Protein AF-A0A8T2HT02-F1 (afdb_monomer)

Mean predicted aligned error: 17.42 Å

Secondary structure (DSSP, 8-state):
---HHHHHHHHHHHHTT--HHHHHHHGGG-HHHHHHHHHHHHHHHHHHHT-SEEESSS---HHHHHH--GGGEEEEEEPPTT--HHHHHHHTT--HHHHHHHHT--STHHHHT-SEEEEE---GGGGTT-EEEEEEETTTTTEEEEEEEPTT---S--------------------------S-TTHHHHHHHHHHHHHT--HHHHHHHHHHTTT-HHHHHHHHHHHHHHHHHHHHHHHHHHHHHHHTT-

Solvent-accessible surface area (backbone atoms only — not comparable to full-atom values): 15249 Å² total; per-residue (Å²): 131,87,50,73,65,54,57,51,50,45,52,53,55,60,74,64,67,66,54,70,67,59,51,57,60,55,37,76,82,36,72,70,51,27,57,48,44,56,48,51,52,49,52,54,46,25,63,75,54,43,31,72,45,71,48,77,82,78,82,72,64,71,64,52,69,72,68,62,51,65,86,36,31,24,36,73,43,73,54,57,95,87,69,48,66,63,58,54,16,61,76,69,75,48,55,52,70,56,44,27,63,68,59,65,51,90,50,79,73,62,54,75,77,36,66,61,46,55,40,73,47,87,54,72,77,77,38,53,62,18,38,29,31,77,44,63,37,83,85,54,85,62,39,76,33,34,37,47,37,61,80,83,59,80,72,95,82,71,91,76,86,74,88,82,85,87,80,90,83,87,87,83,87,81,89,84,85,86,79,81,92,76,89,67,76,81,59,48,61,58,51,31,54,50,44,19,67,76,67,74,46,56,71,67,64,30,44,48,37,30,62,77,34,80,69,38,68,68,57,22,51,51,53,54,53,50,52,53,50,50,52,53,51,51,56,51,50,53,49,55,57,53,53,56,55,60,65,72,72,113

Nearest PDB structures (foldseek):
  4xcm-assembly1_B  TM=6.214E-01  e=8.497E-02  Thermus thermophilus HB8
  5c8q-assembly1_B  TM=5.133E-01  e=1.073E-01  Pyricularia oryzae
  2dzl-assembly1_A  TM=7.277E-01  e=1.772E+00  Homo sapiens
  1xb2-assembly1_B  TM=9.223E-01  e=4.014E+00  Bos taurus

pLDDT: mean 77.44, std 18.53, range [26.34, 94.44]

Radius of gyration: 26.46 Å; Cα contacts (8 Å, |Δi|>4): 227; chains: 1; bounding box: 59×52×88 Å

Structure (mmCIF, N/CA/C/O backbone):
data_AF-A0A8T2HT02-F1
#
_entry.id   AF-A0A8T2HT02-F1
#
loop_
_atom_site.group_PDB
_atom_site.id
_atom_site.type_symbol
_atom_site.label_atom_id
_atom_site.label_alt_id
_atom_site.label_comp_id
_atom_site.label_asym_id
_atom_site.label_entity_id
_atom_site.label_seq_id
_atom_site.pdbx_PDB_ins_code
_atom_site.Cartn_x
_atom_site.Cartn_y
_atom_site.Cartn_z
_atom_site.occupancy
_atom_site.B_iso_or_equiv
_atom_site.auth_seq_id
_atom_site.auth_comp_id
_atom_site.auth_asym_id
_atom_site.auth_atom_id
_atom_site.pdbx_PDB_model_num
ATOM 1 N N . MET A 1 1 ? 5.629 12.529 -25.989 1.00 45.06 1 MET A N 1
ATOM 2 C CA . MET A 1 1 ? 5.697 11.828 -27.284 1.00 45.06 1 MET A CA 1
ATOM 3 C C . MET A 1 1 ? 6.787 10.791 -27.147 1.00 45.06 1 MET A C 1
ATOM 5 O O . MET A 1 1 ? 7.943 11.179 -27.057 1.00 45.06 1 MET A O 1
ATOM 9 N N . GLU A 1 2 ? 6.419 9.522 -26.991 1.00 57.41 2 GLU A N 1
ATOM 10 C CA . GLU A 1 2 ? 7.389 8.423 -27.058 1.00 57.41 2 GLU A CA 1
ATOM 11 C C . GLU A 1 2 ? 7.987 8.425 -28.468 1.00 57.41 2 GLU A C 1
ATOM 13 O O . GLU A 1 2 ? 7.250 8.523 -29.452 1.00 57.41 2 GLU A O 1
ATOM 18 N N . SER A 1 3 ? 9.315 8.426 -28.571 1.00 80.44 3 SER A N 1
ATOM 19 C CA . SER A 1 3 ? 9.971 8.348 -29.875 1.00 80.44 3 SER A CA 1
ATOM 20 C C . SER A 1 3 ? 9.779 6.940 -30.448 1.00 80.44 3 SER A C 1
ATOM 22 O O . SER A 1 3 ? 9.702 5.971 -29.692 1.00 80.44 3 SER A O 1
ATOM 24 N N . LEU A 1 4 ? 9.702 6.795 -31.776 1.00 78.12 4 LEU A N 1
ATOM 25 C CA . LEU A 1 4 ? 9.609 5.478 -32.429 1.00 78.12 4 LEU A CA 1
ATOM 26 C C . LEU A 1 4 ? 10.731 4.533 -31.954 1.00 78.12 4 LEU A C 1
ATOM 28 O O . LEU A 1 4 ? 10.510 3.338 -31.760 1.00 78.12 4 LEU A O 1
ATOM 32 N N . ASP A 1 5 ? 11.899 5.104 -31.670 1.00 83.44 5 ASP A N 1
ATOM 33 C CA . ASP A 1 5 ? 13.059 4.409 -31.122 1.00 83.44 5 ASP A CA 1
ATOM 34 C C . ASP A 1 5 ? 12.796 3.809 -29.731 1.00 83.44 5 ASP A C 1
ATOM 36 O O . ASP A 1 5 ? 13.312 2.736 -29.425 1.00 83.44 5 ASP A O 1
ATOM 40 N N . ASP A 1 6 ? 11.988 4.456 -28.883 1.00 83.38 6 ASP A N 1
ATOM 41 C CA . ASP A 1 6 ? 11.642 3.944 -27.549 1.00 83.38 6 ASP A CA 1
ATOM 42 C C . ASP A 1 6 ? 10.707 2.736 -27.638 1.00 83.38 6 ASP A C 1
ATOM 44 O O . ASP A 1 6 ? 10.872 1.770 -26.893 1.00 83.38 6 ASP A O 1
ATOM 48 N N . PHE A 1 7 ? 9.767 2.753 -28.587 1.00 83.50 7 PHE A N 1
ATOM 49 C CA . PHE A 1 7 ? 8.888 1.615 -28.850 1.00 83.50 7 PHE A CA 1
ATOM 50 C C . PHE A 1 7 ? 9.674 0.413 -29.383 1.00 83.50 7 PHE A C 1
ATOM 52 O O . PHE A 1 7 ? 9.491 -0.713 -28.914 1.00 83.50 7 PHE A O 1
ATOM 59 N N . VAL A 1 8 ? 10.587 0.651 -30.331 1.00 85.06 8 VAL A N 1
ATOM 60 C CA . VAL A 1 8 ? 11.467 -0.390 -30.881 1.00 85.06 8 VAL A CA 1
ATOM 61 C C . VAL A 1 8 ? 12.356 -0.966 -29.782 1.00 85.06 8 VAL A C 1
ATOM 63 O O . VAL A 1 8 ? 12.415 -2.185 -29.623 1.00 85.06 8 VAL A O 1
ATOM 66 N N . LEU A 1 9 ? 12.983 -0.112 -28.968 1.00 83.88 9 LEU A N 1
ATOM 67 C CA . LEU A 1 9 ? 13.835 -0.552 -27.867 1.00 83.88 9 LEU A CA 1
ATOM 68 C C . LEU A 1 9 ? 13.047 -1.334 -26.808 1.00 83.88 9 LEU A C 1
ATOM 70 O O . LEU A 1 9 ? 13.521 -2.374 -26.352 1.00 83.88 9 LEU A O 1
ATOM 74 N N . LYS A 1 10 ? 11.824 -0.899 -26.469 1.00 85.50 10 LYS A N 1
ATOM 75 C CA . LYS A 1 10 ? 10.919 -1.643 -25.581 1.00 85.50 10 LYS A CA 1
ATOM 76 C C . LYS A 1 10 ? 10.655 -3.050 -26.123 1.00 85.50 10 LYS A C 1
ATOM 78 O O . LYS A 1 10 ? 10.810 -4.018 -25.384 1.00 85.50 10 LYS A O 1
ATOM 83 N N . LYS A 1 11 ? 10.311 -3.171 -27.411 1.00 85.25 11 LYS A N 1
ATOM 84 C CA . LYS A 1 11 ? 10.045 -4.467 -28.055 1.00 85.25 11 LYS A CA 1
ATOM 85 C C . LYS A 1 11 ? 11.268 -5.380 -28.092 1.00 85.25 11 LYS A C 1
ATOM 87 O O . LYS A 1 11 ? 11.128 -6.576 -27.857 1.00 85.25 11 LYS A O 1
ATOM 92 N N . ILE A 1 12 ? 12.448 -4.828 -28.379 1.00 86.06 12 ILE A N 1
ATOM 93 C CA . ILE A 1 12 ? 13.701 -5.593 -28.396 1.00 86.06 12 ILE A CA 1
ATOM 94 C C . ILE A 1 12 ? 13.983 -6.148 -27.000 1.00 86.06 12 ILE A C 1
ATOM 96 O O . ILE A 1 12 ? 14.185 -7.349 -26.857 1.00 86.06 12 ILE A O 1
ATOM 100 N N . ILE A 1 13 ? 13.942 -5.309 -25.963 1.00 84.00 13 ILE A N 1
ATOM 101 C CA . ILE A 1 13 ? 14.216 -5.748 -24.586 1.00 84.00 13 ILE A CA 1
ATOM 102 C C . ILE A 1 13 ? 13.205 -6.808 -24.138 1.00 84.00 13 ILE A C 1
ATOM 104 O O . ILE A 1 13 ? 13.589 -7.787 -23.498 1.00 84.00 13 ILE A O 1
ATOM 108 N N . ASP A 1 14 ? 11.930 -6.640 -24.491 1.00 82.44 14 ASP A N 1
ATOM 109 C CA . ASP A 1 14 ? 10.903 -7.608 -24.120 1.00 82.44 14 ASP A CA 1
ATOM 110 C C . ASP A 1 14 ? 11.103 -8.962 -24.822 1.00 82.44 14 ASP A C 1
ATOM 112 O O . ASP A 1 14 ? 10.967 -10.001 -24.181 1.00 82.44 14 ASP A O 1
ATOM 116 N N . SER A 1 15 ? 11.554 -8.959 -26.085 1.00 82.38 15 SER A N 1
ATOM 117 C CA . SER A 1 15 ? 11.854 -10.181 -26.851 1.00 82.38 15 SER A CA 1
ATOM 118 C C . SER A 1 15 ? 13.051 -10.989 -26.340 1.00 82.38 15 SER A C 1
ATOM 120 O O . SER A 1 15 ? 13.152 -12.174 -26.633 1.00 82.38 15 SER A O 1
ATOM 122 N N . VAL A 1 16 ? 13.958 -10.364 -25.584 1.00 81.88 16 VAL A N 1
ATOM 123 C CA . VAL A 1 16 ? 15.178 -11.013 -25.070 1.00 81.88 16 VAL A CA 1
ATOM 124 C C . VAL A 1 16 ? 14.921 -11.731 -23.734 1.00 81.88 16 VAL A C 1
ATOM 126 O O . VAL A 1 16 ? 15.827 -12.350 -23.193 1.00 81.88 16 VAL A O 1
ATOM 129 N N . GLU A 1 17 ? 13.700 -11.671 -23.183 1.00 76.00 17 GLU A N 1
ATOM 130 C CA . GLU A 1 17 ? 13.315 -12.366 -21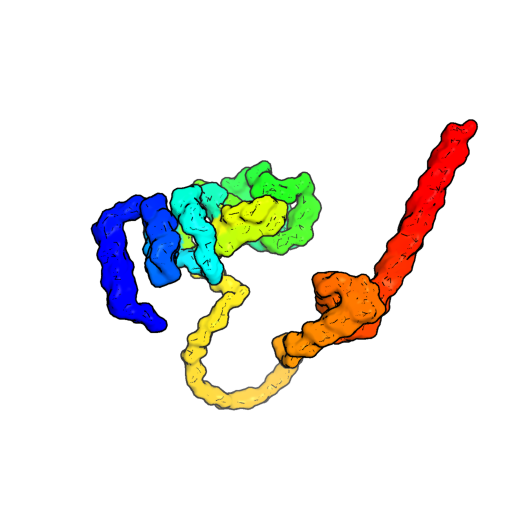.936 1.00 76.00 17 GLU A CA 1
ATOM 131 C C . GLU A 1 17 ? 14.299 -12.150 -20.763 1.00 76.00 17 GLU A C 1
ATOM 133 O O . GLU A 1 17 ? 14.483 -13.005 -19.902 1.00 76.00 17 GLU A O 1
ATOM 138 N N . ILE A 1 18 ? 14.923 -10.969 -20.693 1.00 81.62 18 ILE A N 1
ATOM 139 C CA . ILE A 1 18 ? 15.930 -10.648 -19.667 1.00 81.62 18 ILE A CA 1
ATOM 140 C C . ILE A 1 18 ? 15.338 -10.813 -18.261 1.00 81.62 18 ILE A C 1
ATOM 142 O O . ILE A 1 18 ? 14.225 -10.353 -18.001 1.00 81.62 18 ILE A O 1
ATOM 146 N N . GLU A 1 19 ? 16.086 -11.403 -17.328 1.00 82.62 19 GLU A N 1
ATOM 147 C CA . GLU A 1 19 ? 15.653 -11.522 -15.935 1.00 82.62 19 GLU A CA 1
ATOM 148 C C . GLU A 1 19 ? 15.313 -10.161 -15.307 1.00 82.62 19 GLU A C 1
ATOM 150 O O . GLU A 1 19 ? 15.970 -9.143 -15.543 1.00 82.62 19 GLU A O 1
ATOM 155 N N . THR A 1 20 ? 14.311 -10.133 -14.423 1.00 81.44 20 THR A N 1
ATOM 156 C CA . THR A 1 20 ? 13.863 -8.884 -13.787 1.00 81.44 20 THR A CA 1
ATOM 157 C C . THR A 1 20 ? 14.960 -8.193 -12.978 1.00 81.44 20 THR A C 1
ATOM 159 O O . THR A 1 20 ? 14.950 -6.972 -12.879 1.00 81.44 20 THR A O 1
ATOM 162 N N . ASN A 1 21 ? 15.906 -8.946 -12.407 1.00 82.88 21 ASN A N 1
ATOM 163 C CA . ASN A 1 21 ? 17.006 -8.379 -11.619 1.00 82.88 21 ASN A CA 1
ATOM 164 C C . ASN A 1 21 ? 17.987 -7.597 -12.500 1.00 82.88 21 ASN A C 1
ATOM 166 O O . ASN A 1 21 ? 18.323 -6.460 -12.179 1.00 82.88 21 ASN A O 1
ATOM 170 N N . LEU A 1 22 ? 18.350 -8.156 -13.656 1.00 83.06 22 LEU A N 1
ATOM 171 C CA . LEU A 1 22 ? 19.213 -7.498 -14.638 1.00 83.06 22 LEU A CA 1
ATOM 172 C C . LEU A 1 22 ? 18.547 -6.243 -15.217 1.00 83.06 22 LEU A C 1
ATOM 174 O O . LEU A 1 22 ? 19.194 -5.213 -15.381 1.00 83.06 22 LEU A O 1
ATOM 178 N N . LEU A 1 23 ? 17.229 -6.278 -15.450 1.00 83.75 23 LEU A N 1
ATOM 179 C CA . LEU A 1 23 ? 16.476 -5.081 -15.842 1.00 83.75 23 LEU A CA 1
ATOM 180 C C . LEU A 1 23 ? 16.556 -3.979 -14.772 1.00 83.75 23 LEU A C 1
ATOM 182 O O . LEU A 1 23 ? 16.718 -2.809 -15.105 1.00 83.75 23 LEU A O 1
ATOM 186 N N . ILE A 1 24 ? 16.486 -4.323 -13.484 1.00 84.44 24 ILE A N 1
ATOM 187 C CA . ILE A 1 24 ? 16.607 -3.337 -12.398 1.00 84.44 24 ILE A CA 1
ATOM 188 C C . ILE A 1 24 ? 18.003 -2.698 -12.384 1.00 84.44 24 ILE A C 1
ATOM 190 O O . ILE A 1 24 ? 18.106 -1.490 -12.165 1.00 84.44 24 ILE A O 1
ATOM 194 N N . GLU A 1 25 ? 19.058 -3.469 -12.645 1.00 85.12 25 GLU A N 1
ATOM 195 C CA . GLU A 1 25 ? 20.429 -2.953 -12.740 1.00 85.12 25 GLU A CA 1
ATOM 196 C C . GLU A 1 25 ? 20.599 -2.012 -13.935 1.00 85.12 25 GLU A C 1
ATOM 198 O O . GLU A 1 25 ? 21.131 -0.913 -13.786 1.00 85.12 25 GLU A O 1
ATOM 203 N N . LEU A 1 26 ? 20.046 -2.371 -15.098 1.00 84.31 26 LEU A N 1
ATOM 204 C CA . LEU A 1 26 ? 20.102 -1.549 -16.312 1.00 84.31 26 LEU A CA 1
ATOM 205 C C . LEU A 1 26 ? 19.434 -0.172 -16.151 1.00 84.31 26 LEU A C 1
ATOM 207 O O . LEU A 1 26 ? 19.700 0.767 -16.902 1.00 84.31 26 LEU A O 1
ATOM 211 N N . ARG A 1 27 ? 18.609 -0.001 -15.120 1.00 85.06 27 ARG A N 1
ATOM 212 C CA . ARG A 1 27 ? 17.935 1.257 -14.798 1.00 85.06 27 ARG A CA 1
ATOM 213 C C . ARG A 1 27 ? 18.900 2.393 -14.424 1.00 85.06 27 ARG A C 1
ATOM 215 O O . ARG A 1 27 ? 18.496 3.555 -14.470 1.00 85.06 27 ARG A O 1
ATOM 222 N N . CYS A 1 28 ? 20.150 2.092 -14.052 1.00 83.06 28 CYS A N 1
ATOM 223 C CA . CYS A 1 28 ? 21.151 3.099 -13.673 1.00 83.06 28 CYS A CA 1
ATOM 224 C C . CYS A 1 28 ? 21.852 3.777 -14.866 1.00 83.06 28 CYS A C 1
ATOM 226 O O . CYS A 1 28 ? 22.440 4.842 -14.687 1.00 83.06 28 CYS A O 1
ATOM 228 N N . PHE A 1 29 ? 21.749 3.223 -16.080 1.00 84.25 29 PHE A N 1
ATOM 229 C CA . PHE A 1 29 ? 22.499 3.696 -17.253 1.00 84.25 29 PHE A CA 1
ATOM 230 C C . PHE A 1 29 ? 21.914 4.958 -17.915 1.00 84.25 29 PHE A C 1
ATOM 232 O O . PHE A 1 29 ? 22.552 5.545 -18.786 1.00 84.25 29 PHE A O 1
ATOM 239 N N . GLY A 1 30 ? 20.717 5.410 -17.518 1.00 86.88 30 GLY A N 1
ATOM 240 C CA . GLY A 1 30 ? 20.158 6.680 -17.990 1.00 86.88 30 GLY A CA 1
ATOM 241 C C . GLY A 1 30 ? 18.663 6.859 -17.725 1.00 86.88 30 GLY A C 1
ATOM 242 O O . GLY A 1 30 ? 17.93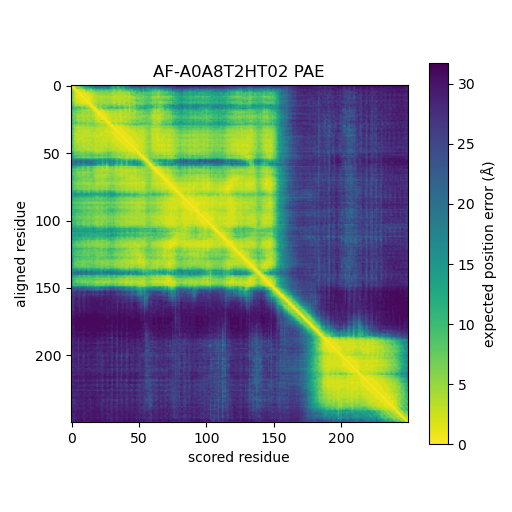7 5.904 -17.459 1.00 86.88 30 GLY A O 1
ATOM 243 N N . THR A 1 31 ? 18.176 8.099 -17.838 1.00 85.88 31 THR A N 1
ATOM 244 C CA . THR A 1 31 ? 16.756 8.450 -17.622 1.00 85.88 31 THR A CA 1
ATOM 245 C C . THR A 1 31 ? 15.830 7.844 -18.673 1.00 85.88 31 THR A C 1
ATOM 247 O O . THR A 1 31 ? 14.752 7.369 -18.327 1.00 85.88 31 THR A O 1
ATOM 250 N N . ARG A 1 32 ? 16.277 7.807 -19.935 1.00 87.12 32 ARG A N 1
ATOM 251 C CA . ARG A 1 32 ? 15.549 7.205 -21.061 1.00 87.12 32 ARG A CA 1
ATOM 252 C C . ARG A 1 32 ? 15.365 5.697 -20.881 1.00 87.12 32 ARG A C 1
ATOM 254 O O . ARG A 1 32 ? 14.265 5.175 -21.022 1.00 87.12 32 ARG A O 1
ATOM 261 N N . LEU A 1 33 ? 16.439 4.997 -20.519 1.00 86.56 33 LEU A N 1
ATOM 262 C CA . LEU A 1 33 ? 16.381 3.558 -20.283 1.00 86.56 33 LEU A CA 1
ATOM 263 C C . LEU A 1 33 ? 15.566 3.240 -19.022 1.00 86.56 33 LEU A C 1
ATOM 265 O O . LEU A 1 33 ? 14.772 2.306 -19.024 1.00 86.56 33 LEU A O 1
ATOM 269 N N . LYS A 1 34 ? 15.676 4.076 -17.981 1.00 86.44 34 LYS A N 1
ATOM 270 C CA . LYS A 1 34 ? 14.861 3.974 -16.768 1.00 86.44 34 LYS A CA 1
ATOM 271 C C . LYS A 1 34 ? 13.361 3.991 -17.062 1.00 86.44 34 LYS A C 1
ATOM 273 O O . LYS A 1 34 ? 12.657 3.126 -16.557 1.00 86.44 34 LYS A O 1
ATOM 278 N N . THR A 1 35 ? 12.869 4.934 -17.867 1.00 87.00 35 THR A N 1
ATOM 279 C CA . THR A 1 35 ? 11.433 5.017 -18.185 1.00 87.00 35 THR A CA 1
ATOM 280 C C . THR A 1 35 ? 10.940 3.804 -18.970 1.00 87.00 35 THR A C 1
ATOM 282 O O . THR A 1 35 ? 9.856 3.300 -18.688 1.00 87.00 35 THR A O 1
ATOM 285 N N . ILE A 1 36 ? 11.749 3.302 -19.909 1.00 87.44 36 ILE A N 1
ATOM 286 C CA . ILE A 1 36 ? 11.418 2.115 -20.710 1.00 87.44 36 ILE A CA 1
ATOM 287 C C . ILE A 1 36 ? 11.391 0.864 -19.827 1.00 87.44 36 ILE A C 1
ATOM 289 O O . ILE A 1 36 ? 10.431 0.099 -19.867 1.00 87.44 36 ILE A O 1
ATOM 293 N N . ILE A 1 37 ? 12.405 0.678 -18.983 1.00 87.00 37 ILE A N 1
ATOM 294 C CA . ILE A 1 37 ? 12.478 -0.446 -18.044 1.00 87.00 37 ILE A CA 1
ATOM 295 C C . ILE A 1 37 ? 11.327 -0.396 -17.040 1.00 87.00 37 ILE A C 1
ATOM 297 O O . ILE A 1 37 ? 10.693 -1.420 -16.809 1.00 87.00 37 ILE A O 1
ATOM 301 N N . ASP A 1 38 ? 11.022 0.771 -16.464 1.00 86.12 38 ASP A N 1
ATOM 302 C CA . ASP A 1 38 ? 9.909 0.925 -15.521 1.00 86.12 38 ASP A CA 1
ATOM 303 C C . ASP A 1 38 ? 8.565 0.547 -16.191 1.00 86.12 38 ASP A C 1
ATOM 305 O O . ASP A 1 38 ? 7.705 -0.055 -15.544 1.00 86.12 38 ASP A O 1
ATOM 309 N N . ALA A 1 39 ? 8.396 0.827 -17.492 1.00 86.38 39 ALA A N 1
ATOM 310 C CA . ALA A 1 39 ? 7.236 0.385 -18.269 1.00 86.38 39 ALA A CA 1
ATOM 311 C C . ALA A 1 39 ? 7.223 -1.139 -18.501 1.00 86.38 39 ALA A C 1
ATOM 313 O O . ALA A 1 39 ? 6.201 -1.776 -18.268 1.00 86.38 39 ALA A O 1
ATOM 314 N N . ILE A 1 40 ? 8.352 -1.746 -18.884 1.00 87.62 40 ILE A N 1
ATOM 315 C CA . ILE A 1 40 ? 8.460 -3.206 -19.078 1.00 87.62 40 ILE A CA 1
ATOM 316 C C . ILE A 1 40 ? 8.213 -3.957 -17.764 1.00 87.62 40 ILE A C 1
ATOM 318 O O . ILE A 1 40 ? 7.490 -4.950 -17.738 1.00 87.62 40 ILE A O 1
ATOM 322 N N . LEU A 1 41 ? 8.784 -3.482 -16.653 1.00 87.50 41 LEU A N 1
ATOM 323 C CA . LEU A 1 41 ? 8.570 -4.067 -15.329 1.00 87.50 41 LEU A CA 1
ATOM 324 C C . LEU A 1 41 ? 7.093 -4.017 -14.933 1.00 87.50 41 LEU A C 1
ATOM 326 O O . LEU A 1 41 ? 6.585 -4.991 -14.377 1.00 87.50 41 LEU A O 1
ATOM 330 N N . ARG A 1 42 ? 6.402 -2.913 -15.248 1.00 86.75 42 ARG A N 1
ATOM 331 C CA . ARG A 1 42 ? 4.959 -2.778 -15.028 1.00 86.75 42 ARG A CA 1
ATOM 332 C C . ARG A 1 42 ? 4.172 -3.783 -15.867 1.00 86.75 42 ARG A C 1
ATOM 334 O O . ARG A 1 42 ? 3.332 -4.482 -15.306 1.00 86.75 42 ARG A O 1
ATOM 341 N N . ASP A 1 43 ? 4.464 -3.897 -17.159 1.00 87.12 43 ASP A N 1
ATOM 342 C CA . ASP A 1 43 ? 3.752 -4.808 -18.065 1.00 87.12 43 ASP A CA 1
ATOM 343 C C . ASP A 1 43 ? 3.945 -6.270 -17.638 1.00 87.12 43 ASP A C 1
ATOM 345 O O . ASP A 1 43 ? 2.977 -7.008 -17.454 1.00 87.12 43 ASP A O 1
ATOM 349 N N . ARG A 1 44 ? 5.189 -6.671 -17.348 1.00 88.38 44 ARG A N 1
ATOM 350 C CA . ARG A 1 44 ? 5.507 -8.016 -16.842 1.00 88.38 44 ARG A CA 1
ATOM 351 C C . ARG A 1 44 ? 4.884 -8.304 -15.483 1.00 88.38 44 ARG A C 1
ATOM 353 O O . ARG A 1 44 ? 4.537 -9.447 -15.190 1.00 88.38 44 ARG A O 1
ATOM 360 N N . PHE A 1 45 ? 4.760 -7.296 -14.624 1.00 88.44 45 PHE A N 1
ATOM 361 C CA . PHE A 1 45 ? 4.058 -7.440 -13.353 1.00 88.44 45 PHE A CA 1
ATOM 362 C C . PHE A 1 45 ? 2.559 -7.676 -13.563 1.00 88.44 45 PHE A C 1
ATOM 364 O O . PHE A 1 45 ? 2.011 -8.596 -12.959 1.00 88.44 45 PHE A O 1
ATOM 371 N N . CYS A 1 46 ? 1.920 -6.901 -14.444 1.00 87.75 46 CYS A N 1
ATOM 372 C CA . CYS A 1 46 ? 0.501 -7.060 -14.764 1.00 87.75 46 CYS A CA 1
ATOM 373 C C . CYS A 1 46 ? 0.220 -8.435 -15.383 1.00 87.75 46 CYS A C 1
ATOM 375 O O . CYS A 1 46 ? -0.714 -9.107 -14.956 1.00 87.75 46 CYS A O 1
ATOM 377 N N . LEU A 1 47 ? 1.079 -8.897 -16.300 1.00 87.94 47 LEU A N 1
ATOM 378 C CA . LEU A 1 47 ? 0.978 -10.227 -16.909 1.00 87.94 47 LEU A CA 1
ATOM 379 C C . LEU A 1 47 ? 1.122 -11.357 -15.883 1.00 87.94 47 LEU A C 1
ATOM 381 O O . LEU A 1 47 ? 0.325 -12.288 -15.879 1.00 87.94 47 LEU A O 1
ATOM 385 N N . ARG A 1 48 ? 2.107 -11.263 -14.981 1.00 88.62 48 ARG A N 1
ATOM 386 C CA . ARG A 1 48 ? 2.364 -12.294 -13.961 1.00 88.62 48 ARG A CA 1
ATOM 387 C C . ARG A 1 48 ? 1.199 -12.490 -12.994 1.00 88.62 48 ARG A C 1
ATOM 389 O O . ARG A 1 48 ? 0.942 -13.618 -12.595 1.00 88.62 48 ARG A O 1
ATOM 396 N N . TRP A 1 49 ? 0.532 -11.409 -12.602 1.00 88.88 49 TRP A N 1
ATOM 397 C CA . TRP A 1 49 ? -0.572 -11.452 -11.637 1.00 88.88 49 TRP A CA 1
ATOM 398 C C . TRP A 1 49 ? -1.961 -11.397 -12.293 1.00 88.88 49 TRP A C 1
ATOM 400 O O . TRP A 1 49 ? -2.965 -11.416 -11.586 1.00 88.88 49 TRP A O 1
ATOM 410 N N . ASN A 1 50 ? -2.024 -11.333 -13.627 1.00 89.12 50 ASN A N 1
ATOM 411 C CA . ASN A 1 50 ? -3.250 -11.174 -14.412 1.00 89.12 50 ASN A CA 1
ATOM 412 C C . ASN A 1 50 ? -4.108 -9.959 -13.987 1.00 89.12 50 ASN A C 1
ATOM 414 O O . ASN A 1 50 ? -5.330 -10.047 -13.851 1.00 89.12 50 ASN A O 1
ATOM 418 N N . ILE A 1 51 ? -3.450 -8.825 -13.743 1.00 89.62 51 ILE A N 1
ATOM 419 C CA . ILE A 1 51 ? -4.056 -7.564 -13.283 1.00 89.62 51 ILE A CA 1
ATOM 420 C C . ILE A 1 51 ? -4.240 -6.638 -14.495 1.00 89.62 51 ILE A C 1
ATOM 422 O O . ILE A 1 51 ? -3.370 -6.582 -15.362 1.00 89.62 51 ILE A O 1
ATOM 426 N N . CYS A 1 52 ? -5.337 -5.875 -14.553 1.00 84.62 52 CYS A N 1
ATOM 427 C CA . CYS A 1 52 ? -5.605 -4.954 -15.667 1.00 84.62 52 CYS A CA 1
ATOM 428 C C . CYS A 1 52 ? -4.627 -3.775 -15.733 1.00 84.62 52 CYS A C 1
ATOM 430 O O . CYS A 1 52 ? -4.337 -3.264 -16.812 1.00 84.62 52 CYS A O 1
ATOM 432 N N . GLY A 1 53 ? -4.131 -3.323 -14.588 1.00 83.81 53 GLY A N 1
ATOM 433 C CA . GLY A 1 53 ? -3.195 -2.216 -14.521 1.00 83.81 53 GLY A CA 1
ATOM 434 C C . GLY A 1 53 ? -2.853 -1.825 -13.093 1.00 83.81 53 GLY A C 1
ATOM 435 O O . GLY A 1 53 ? -3.381 -2.372 -12.121 1.00 83.81 53 GLY A O 1
ATOM 436 N N . ILE A 1 54 ? -1.936 -0.863 -12.990 1.00 83.94 54 ILE A N 1
ATOM 437 C CA . ILE A 1 54 ? -1.582 -0.229 -11.725 1.00 83.94 54 ILE A CA 1
ATOM 438 C C . ILE A 1 54 ? -2.101 1.210 -11.754 1.00 83.94 54 ILE A C 1
ATOM 440 O O . ILE A 1 54 ? -1.639 2.009 -12.569 1.00 83.94 54 ILE A O 1
ATOM 444 N N . ALA A 1 55 ? -3.058 1.527 -10.883 1.00 78.19 55 ALA A N 1
ATOM 445 C CA . ALA A 1 55 ? -3.654 2.850 -10.729 1.00 78.19 55 ALA A CA 1
ATOM 446 C C . ALA A 1 55 ? -2.781 3.751 -9.838 1.00 78.19 55 ALA A C 1
ATOM 448 O O . ALA A 1 55 ? -2.337 3.327 -8.769 1.00 78.19 55 ALA A O 1
ATOM 449 N N . GLY A 1 56 ? -2.594 5.013 -10.230 1.00 64.56 56 GLY A N 1
ATOM 450 C CA . GLY A 1 56 ? -1.880 6.016 -9.429 1.00 64.56 56 GLY A CA 1
ATOM 451 C C . GLY A 1 56 ? -0.420 6.260 -9.839 1.00 64.56 56 GLY A C 1
ATOM 452 O O . GLY A 1 56 ? 0.245 5.422 -10.448 1.00 64.56 56 GLY A O 1
ATOM 453 N N . GLY A 1 57 ? 0.055 7.477 -9.547 1.00 62.94 57 GLY A N 1
ATOM 454 C CA . GLY A 1 57 ? 1.349 8.012 -9.984 1.00 62.94 57 GLY A CA 1
ATOM 455 C C . GLY A 1 57 ? 2.583 7.378 -9.329 1.00 62.94 57 GLY A C 1
ATOM 456 O O . GLY A 1 57 ? 2.505 6.836 -8.236 1.00 62.94 57 GLY A O 1
ATOM 457 N N . SER A 1 58 ? 3.715 7.515 -10.042 1.00 55.22 58 SER A N 1
ATOM 458 C CA . SER A 1 58 ? 5.066 6.951 -9.841 1.00 55.22 58 SER A CA 1
ATOM 459 C C . SER A 1 58 ? 5.121 5.491 -9.363 1.00 55.22 58 SER A C 1
ATOM 461 O O . SER A 1 58 ? 4.691 5.182 -8.256 1.00 55.22 58 SER A O 1
ATOM 463 N N . PRO A 1 59 ? 5.743 4.580 -10.138 1.00 62.81 59 PRO A N 1
ATOM 464 C CA . PRO A 1 59 ? 5.855 3.187 -9.733 1.00 62.81 59 PRO A CA 1
ATOM 465 C C . PRO A 1 59 ? 6.557 3.047 -8.368 1.00 62.81 59 PRO A C 1
ATOM 467 O O . PRO A 1 59 ? 7.396 3.890 -8.019 1.00 62.81 59 PRO A O 1
ATOM 470 N N . PRO A 1 60 ? 6.249 1.975 -7.613 1.00 69.62 60 PRO A N 1
ATOM 471 C CA . PRO A 1 60 ? 7.015 1.598 -6.431 1.00 69.62 60 PRO A CA 1
ATOM 472 C C . PRO A 1 60 ? 8.506 1.432 -6.744 1.00 69.62 60 PRO A C 1
ATOM 474 O O . PRO A 1 60 ? 8.932 1.469 -7.902 1.00 69.62 60 PRO A O 1
ATOM 477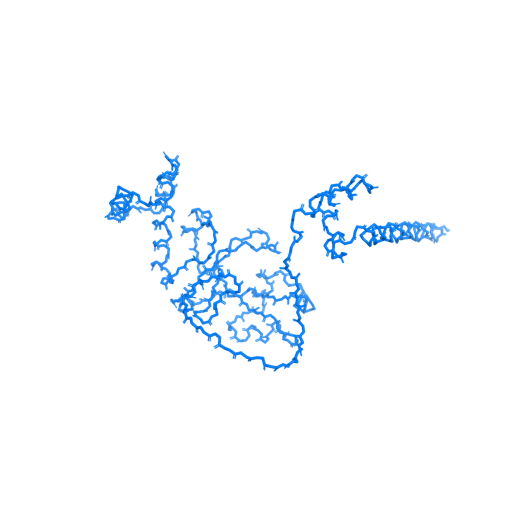 N N . SER A 1 61 ? 9.320 1.201 -5.707 1.00 79.56 61 SER A N 1
ATOM 478 C CA . SER A 1 61 ? 10.713 0.808 -5.932 1.00 79.56 61 SER A CA 1
ATOM 479 C C . SER A 1 61 ? 10.765 -0.350 -6.948 1.00 79.56 61 SER A C 1
ATOM 481 O O . SER A 1 61 ? 9.947 -1.264 -6.861 1.00 79.56 61 SER A O 1
ATOM 483 N N . PRO A 1 62 ? 11.697 -0.365 -7.916 1.00 78.19 62 PRO A N 1
ATOM 484 C CA . PRO A 1 62 ? 11.738 -1.414 -8.946 1.00 78.19 62 PRO A CA 1
ATOM 485 C C . PRO A 1 62 ? 11.851 -2.822 -8.353 1.00 78.19 62 PRO A C 1
ATOM 487 O O . PRO A 1 62 ? 11.284 -3.784 -8.861 1.00 78.19 62 PRO A O 1
ATOM 490 N N . THR A 1 63 ? 12.534 -2.916 -7.213 1.00 81.56 63 THR A N 1
ATOM 491 C CA . THR A 1 63 ? 12.658 -4.125 -6.399 1.00 81.56 63 THR A CA 1
ATOM 492 C C . THR A 1 63 ? 11.324 -4.623 -5.847 1.00 81.56 63 THR A C 1
ATOM 494 O O . THR A 1 63 ? 11.183 -5.816 -5.588 1.00 81.56 63 THR A O 1
ATOM 497 N N . ALA A 1 64 ? 10.320 -3.760 -5.685 1.00 81.00 64 ALA A N 1
ATOM 498 C CA . ALA A 1 64 ? 8.987 -4.175 -5.268 1.00 81.00 64 ALA A CA 1
ATOM 499 C C . ALA A 1 64 ? 8.333 -5.075 -6.322 1.00 81.00 64 ALA A C 1
ATOM 501 O O . ALA A 1 64 ? 7.659 -6.027 -5.951 1.00 81.00 64 ALA A O 1
ATOM 502 N N . PHE A 1 65 ? 8.576 -4.849 -7.620 1.00 82.00 65 PHE A N 1
ATOM 503 C CA . PHE A 1 65 ? 8.026 -5.699 -8.683 1.00 82.00 65 PHE A CA 1
ATOM 504 C C . PHE A 1 65 ? 8.649 -7.100 -8.716 1.00 82.00 65 PHE A C 1
ATOM 506 O O . PHE A 1 65 ? 7.969 -8.063 -9.083 1.00 82.00 65 PHE A O 1
ATOM 513 N N . SER A 1 66 ? 9.926 -7.243 -8.347 1.00 80.94 66 SER A N 1
ATOM 514 C CA . SER A 1 66 ? 10.593 -8.552 -8.294 1.00 80.94 66 SER A CA 1
ATOM 515 C C . SER A 1 66 ? 10.290 -9.301 -6.996 1.00 80.94 66 SER A C 1
ATOM 517 O O . SER A 1 66 ? 10.043 -10.502 -7.027 1.00 80.94 66 SER A O 1
ATOM 519 N N . THR A 1 67 ? 10.238 -8.595 -5.864 1.00 85.06 67 THR A N 1
ATOM 520 C CA . THR A 1 67 ? 10.016 -9.193 -4.535 1.00 85.06 67 THR A CA 1
ATOM 521 C C . THR A 1 67 ? 8.545 -9.361 -4.153 1.00 85.06 67 THR A C 1
ATOM 523 O O . THR A 1 67 ? 8.256 -9.940 -3.100 1.00 85.06 67 THR A O 1
ATOM 526 N N . CYS A 1 68 ? 7.614 -8.865 -4.978 1.00 86.69 68 CYS A N 1
ATOM 527 C CA . CYS A 1 68 ? 6.187 -8.958 -4.699 1.00 86.69 68 CYS A CA 1
ATOM 528 C C . CYS A 1 68 ? 5.739 -10.414 -4.547 1.00 86.69 68 CYS A C 1
ATOM 530 O O . CYS A 1 68 ? 6.024 -11.264 -5.389 1.00 86.69 68 CYS A O 1
ATOM 532 N N . ARG A 1 69 ? 5.000 -10.672 -3.470 1.00 88.81 69 ARG A N 1
ATOM 533 C CA . ARG A 1 69 ? 4.319 -11.935 -3.184 1.00 88.81 69 ARG A CA 1
ATOM 534 C C . ARG A 1 69 ? 2.852 -11.647 -2.908 1.00 88.81 69 ARG A C 1
ATOM 536 O O . ARG A 1 69 ? 2.498 -10.505 -2.621 1.00 88.81 69 ARG A O 1
ATOM 543 N N . LEU A 1 70 ? 2.029 -12.693 -2.884 1.00 89.00 70 LEU A N 1
ATOM 544 C CA . LEU A 1 70 ? 0.600 -12.580 -2.589 1.00 89.00 70 LEU A CA 1
ATOM 545 C C . LEU A 1 70 ? 0.322 -11.812 -1.278 1.00 89.00 70 LEU A C 1
ATOM 547 O O . LEU A 1 70 ? -0.577 -10.985 -1.211 1.00 89.00 70 LEU A O 1
ATOM 551 N N . CYS A 1 71 ? 1.187 -11.974 -0.271 1.00 86.25 71 CYS A N 1
ATOM 552 C CA . CYS A 1 71 ? 1.109 -11.274 1.017 1.00 86.25 71 CYS A CA 1
ATOM 553 C C . CYS A 1 71 ? 1.361 -9.751 0.971 1.00 86.25 71 CYS A C 1
ATOM 555 O O . CYS A 1 71 ? 1.268 -9.081 2.006 1.00 86.25 71 CYS A O 1
ATOM 557 N N . ASN A 1 72 ? 1.721 -9.202 -0.190 1.00 89.44 72 ASN A N 1
ATOM 558 C CA . ASN A 1 72 ? 1.844 -7.764 -0.405 1.00 89.44 72 ASN A CA 1
ATOM 559 C C . ASN A 1 72 ? 0.561 -7.155 -0.988 1.00 89.44 72 ASN A C 1
ATOM 561 O O . ASN A 1 72 ? 0.471 -5.929 -1.050 1.00 89.44 72 ASN A O 1
ATOM 565 N N . PHE A 1 73 ? -0.409 -7.981 -1.393 1.00 91.31 73 PHE A N 1
ATOM 566 C CA . PHE A 1 73 ? -1.711 -7.531 -1.868 1.00 91.31 73 PHE A CA 1
ATOM 567 C C . PHE A 1 73 ? -2.712 -7.439 -0.722 1.00 91.31 73 PHE A C 1
ATOM 569 O O . PHE A 1 73 ? -2.840 -8.346 0.107 1.00 91.31 73 PHE A O 1
ATOM 576 N N . TYR A 1 74 ? -3.442 -6.332 -0.707 1.00 92.06 74 TYR A N 1
ATOM 577 C CA . TYR A 1 74 ? -4.441 -6.014 0.296 1.00 92.06 74 TYR A CA 1
ATOM 578 C C . TYR A 1 74 ? -5.705 -5.506 -0.382 1.00 92.06 74 TYR A C 1
ATOM 580 O O . TYR A 1 74 ? -5.643 -4.762 -1.351 1.00 92.06 74 TYR A O 1
ATOM 588 N N . LEU A 1 75 ? -6.857 -5.876 0.151 1.00 91.31 75 LEU A N 1
ATOM 589 C CA . LEU A 1 75 ? -8.143 -5.304 -0.197 1.00 91.31 75 LEU A CA 1
ATOM 590 C C . LEU A 1 75 ? -8.477 -4.203 0.811 1.00 91.31 75 LEU A C 1
ATOM 592 O O . LEU A 1 75 ? -8.417 -4.425 2.022 1.00 91.31 75 LEU A O 1
ATOM 596 N N . GLY A 1 76 ? -8.818 -3.026 0.304 1.00 89.88 76 GLY A N 1
ATOM 597 C CA . GLY A 1 76 ? -9.352 -1.938 1.110 1.00 89.88 76 GLY A CA 1
ATOM 598 C C . GLY A 1 76 ? -10.824 -2.184 1.444 1.00 89.88 76 GLY A C 1
ATOM 599 O O . GLY A 1 76 ? -11.657 -2.261 0.540 1.00 89.88 76 GLY A O 1
ATOM 600 N N . HIS A 1 77 ? -11.150 -2.377 2.725 1.00 90.88 77 HIS A N 1
ATOM 601 C CA . HIS A 1 77 ? -12.531 -2.526 3.200 1.00 90.88 77 HIS A CA 1
ATOM 602 C C . HIS A 1 77 ? -12.924 -1.297 4.033 1.00 90.88 77 HIS A C 1
ATOM 604 O O . HIS A 1 77 ? -12.328 -1.080 5.096 1.00 90.88 77 HIS A O 1
ATOM 610 N N . PRO A 1 78 ? -13.914 -0.496 3.594 1.00 90.50 78 PRO A N 1
ATOM 611 C CA . PRO A 1 78 ? -14.401 0.634 4.374 1.00 90.50 78 PRO A CA 1
ATOM 612 C C . PRO A 1 78 ? -15.127 0.128 5.621 1.00 90.50 78 PRO A C 1
ATOM 614 O O . PRO A 1 78 ? -15.988 -0.747 5.537 1.00 90.50 78 PRO A O 1
ATOM 617 N N . VAL A 1 79 ? -14.780 0.674 6.784 1.00 90.81 79 VAL A N 1
ATOM 618 C CA . VAL A 1 79 ? -15.377 0.262 8.059 1.00 90.81 79 VAL A CA 1
ATOM 619 C C . VAL A 1 79 ? -16.700 0.992 8.250 1.00 90.81 79 VAL A C 1
ATOM 621 O O . VAL A 1 79 ? -16.745 2.222 8.249 1.00 90.81 79 VAL A O 1
ATOM 624 N N . VAL A 1 80 ? -17.780 0.237 8.449 1.00 89.81 80 VAL A N 1
ATOM 625 C CA . VAL A 1 80 ? -19.103 0.802 8.750 1.00 89.81 80 VAL A CA 1
ATOM 626 C C . VAL A 1 80 ? -19.326 0.841 10.263 1.00 89.81 80 VAL A C 1
ATOM 628 O O . VAL A 1 80 ? -18.914 -0.059 10.998 1.00 89.81 80 VAL A O 1
ATOM 631 N N . SER A 1 81 ? -19.996 1.888 10.756 1.00 85.81 81 SER A N 1
ATOM 632 C CA . SER A 1 81 ? -20.329 2.026 12.177 1.00 85.81 81 SER A CA 1
ATOM 633 C C . SER A 1 81 ? -21.146 0.827 12.670 1.00 85.81 81 SER A C 1
ATOM 635 O O . SER A 1 81 ? -22.243 0.579 12.172 1.00 85.81 81 SER A O 1
ATOM 637 N N . GLY A 1 82 ? -20.620 0.108 13.664 1.00 85.69 82 GLY A N 1
ATOM 638 C CA . GLY A 1 82 ? -21.242 -1.098 14.221 1.00 85.69 82 GLY A CA 1
ATOM 639 C C . GLY A 1 82 ? -20.678 -2.415 13.680 1.00 85.69 82 GLY A C 1
ATOM 640 O O . GLY A 1 82 ? -21.010 -3.470 14.218 1.00 85.69 82 GLY A O 1
ATOM 641 N N . GLU A 1 83 ? -19.793 -2.388 12.676 1.00 89.50 83 GLU A N 1
ATOM 642 C CA . GLU A 1 83 ? -19.039 -3.583 12.293 1.00 89.50 83 GLU A CA 1
ATOM 643 C C . GLU A 1 83 ? -18.005 -3.949 13.367 1.00 89.50 83 GLU A C 1
ATOM 645 O O . GLU A 1 83 ? -17.320 -3.103 13.940 1.00 89.50 83 GLU A O 1
ATOM 650 N N . SER A 1 84 ? -17.883 -5.250 13.624 1.00 91.81 84 SER A N 1
ATOM 651 C CA . SER A 1 84 ? -16.826 -5.823 14.456 1.00 91.81 84 SER A CA 1
ATOM 652 C C . SER A 1 84 ? -15.774 -6.485 13.575 1.00 91.81 84 SER A C 1
ATOM 654 O O . SER A 1 84 ? -16.085 -7.002 12.497 1.00 91.81 84 SER A O 1
ATOM 656 N N . LEU A 1 85 ? -14.535 -6.544 14.066 1.00 92.69 85 LEU A N 1
ATOM 657 C CA . LEU A 1 85 ? -13.428 -7.186 13.364 1.00 92.69 85 LEU A CA 1
ATOM 658 C C . LEU A 1 85 ? -13.732 -8.653 13.025 1.00 92.69 85 LEU A C 1
ATOM 660 O O . LEU A 1 85 ? -13.346 -9.123 11.961 1.00 92.69 85 LEU A O 1
ATOM 664 N N . SER A 1 86 ? -14.478 -9.350 13.886 1.00 93.25 86 SER A N 1
ATOM 665 C CA . SER A 1 86 ? -14.920 -10.730 13.650 1.00 93.25 86 SER A CA 1
ATOM 666 C C . SER A 1 86 ? -15.895 -10.848 12.475 1.00 93.25 86 SER A C 1
ATOM 668 O O . SER A 1 86 ? -15.813 -11.799 11.704 1.00 93.25 86 SER A O 1
ATOM 670 N N . SER A 1 87 ? -16.797 -9.873 12.312 1.00 93.25 87 SER A N 1
ATOM 671 C CA . SER A 1 87 ? -17.762 -9.848 11.202 1.00 93.25 87 SER A CA 1
ATOM 672 C C . SER A 1 87 ? -17.05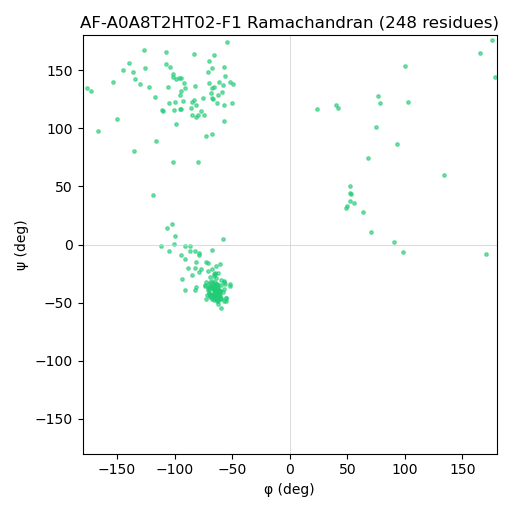0 -9.626 9.865 1.00 93.25 87 SER A C 1
ATOM 674 O O . SER A 1 87 ? -17.289 -10.328 8.884 1.00 93.25 87 SER A O 1
ATOM 676 N N . ILE A 1 88 ? -16.093 -8.699 9.856 1.00 92.94 88 ILE A N 1
ATOM 677 C CA . ILE A 1 88 ? -15.247 -8.405 8.696 1.00 92.94 88 ILE A CA 1
ATOM 678 C C . ILE A 1 88 ? -14.389 -9.623 8.337 1.00 92.94 88 ILE A C 1
ATOM 680 O O . ILE A 1 88 ? -14.306 -9.998 7.167 1.00 92.94 88 ILE A O 1
ATOM 684 N N . ALA A 1 89 ? -13.769 -10.251 9.338 1.00 94.12 89 ALA A N 1
ATOM 685 C CA . ALA A 1 89 ? -12.967 -11.455 9.163 1.00 94.12 89 ALA A CA 1
ATOM 686 C C . ALA A 1 89 ? -13.781 -12.563 8.482 1.00 94.12 89 ALA A C 1
ATOM 688 O O . ALA A 1 89 ? -13.334 -13.133 7.490 1.00 94.12 89 ALA A O 1
ATOM 689 N N . LEU A 1 90 ? -15.017 -12.782 8.939 1.00 94.44 90 LEU A N 1
ATOM 690 C CA . LEU A 1 90 ? -15.934 -13.755 8.352 1.00 94.44 90 LEU A CA 1
ATOM 691 C C . LEU A 1 90 ? -16.302 -13.412 6.900 1.00 94.44 90 LEU A C 1
ATOM 693 O O . LEU A 1 90 ? -16.260 -14.290 6.041 1.00 94.44 90 LEU A O 1
ATOM 697 N N . LYS A 1 91 ? -16.610 -12.140 6.611 1.00 92.06 91 LYS A N 1
ATOM 698 C CA . LYS A 1 91 ? -16.970 -11.665 5.262 1.00 92.06 91 LYS A CA 1
ATOM 699 C C . LYS A 1 91 ? -15.871 -11.936 4.236 1.00 92.06 91 LYS A C 1
ATOM 701 O O . LYS A 1 91 ? -16.165 -12.323 3.110 1.00 92.06 91 LYS A O 1
ATOM 706 N N . HIS A 1 92 ? -14.619 -11.735 4.637 1.00 91.56 92 HIS A N 1
ATOM 707 C CA . HIS A 1 92 ? -13.451 -11.898 3.768 1.00 91.56 92 HIS A CA 1
ATOM 708 C C . HIS A 1 92 ? -12.728 -13.237 3.954 1.00 91.56 92 HIS A C 1
ATOM 710 O O . HIS A 1 92 ? -11.652 -13.419 3.395 1.00 91.56 92 HIS A O 1
ATOM 716 N N . GLN A 1 93 ? -13.288 -14.162 4.742 1.00 92.19 93 GLN A N 1
ATOM 717 C CA . GLN A 1 93 ? -12.678 -15.460 5.071 1.00 92.19 93 GLN A CA 1
ATOM 718 C C . GLN A 1 93 ? -11.236 -15.337 5.607 1.00 92.19 93 GLN A C 1
ATOM 720 O O . GLN A 1 93 ? -10.357 -16.149 5.323 1.00 92.19 93 GLN A O 1
ATOM 725 N N . THR A 1 94 ? -10.976 -14.298 6.399 1.00 93.19 94 THR A N 1
ATOM 726 C CA . THR A 1 94 ? -9.678 -14.046 7.038 1.00 93.19 94 THR A CA 1
ATOM 727 C C . THR A 1 94 ? -9.736 -14.315 8.533 1.00 93.19 94 THR A C 1
ATOM 729 O O . THR A 1 94 ? -10.808 -14.460 9.114 1.00 93.19 94 THR A O 1
ATOM 732 N N . ASP A 1 95 ? -8.571 -14.401 9.172 1.00 94.44 95 ASP A N 1
ATOM 733 C CA . ASP A 1 95 ? -8.493 -14.569 10.619 1.00 94.44 95 ASP A CA 1
ATOM 734 C C . ASP A 1 95 ? -8.396 -13.207 11.325 1.00 94.44 95 ASP A C 1
ATOM 736 O O . ASP A 1 95 ? -7.634 -12.321 10.919 1.00 94.44 95 ASP A O 1
ATOM 740 N N . VAL A 1 96 ? -9.113 -13.057 12.438 1.00 93.88 96 VAL A N 1
ATOM 741 C CA . VAL A 1 96 ? -9.125 -11.849 13.274 1.00 93.88 96 VAL A CA 1
ATOM 742 C C . VAL A 1 96 ? -7.710 -11.502 13.739 1.00 93.88 96 VAL A C 1
ATOM 744 O O . VAL A 1 96 ? -7.330 -10.329 13.754 1.00 93.88 96 VAL A O 1
ATOM 747 N N . SER A 1 97 ? -6.892 -12.511 14.061 1.00 93.50 97 SER A N 1
ATOM 748 C CA . SER A 1 97 ? -5.506 -12.286 14.489 1.00 93.50 97 SER A CA 1
ATOM 749 C C . SER A 1 97 ? -4.647 -11.672 13.375 1.00 93.50 97 SER A C 1
ATOM 751 O O . SER A 1 97 ? -3.831 -10.778 13.629 1.00 93.50 97 SER A O 1
ATOM 753 N N . THR A 1 98 ? -4.872 -12.092 12.126 1.00 92.31 98 THR A N 1
ATOM 754 C CA . THR A 1 98 ? -4.158 -11.574 10.953 1.00 92.31 98 THR A CA 1
ATOM 755 C C . THR A 1 98 ? -4.570 -10.141 10.641 1.00 92.31 98 THR A C 1
ATOM 757 O O . THR A 1 98 ? -3.697 -9.294 10.449 1.00 92.31 98 THR A O 1
ATOM 760 N N . LEU A 1 99 ? -5.870 -9.830 10.706 1.00 91.62 99 LEU A N 1
ATOM 761 C CA . LEU A 1 99 ? -6.369 -8.468 10.523 1.00 91.62 99 LEU A CA 1
ATOM 762 C C . LEU A 1 99 ? -5.833 -7.514 11.589 1.00 91.62 99 LEU A C 1
ATOM 764 O O . LEU A 1 99 ? -5.408 -6.407 11.244 1.00 91.62 99 LEU A O 1
ATOM 768 N N . ARG A 1 100 ? -5.786 -7.946 12.861 1.00 91.75 100 ARG A N 1
ATOM 769 C CA . ARG A 1 100 ? -5.194 -7.146 13.945 1.00 91.75 100 ARG A CA 1
ATOM 770 C C . ARG A 1 100 ? -3.732 -6.828 13.677 1.00 91.75 100 ARG A C 1
ATOM 772 O O . ARG A 1 100 ? -3.325 -5.678 13.819 1.00 91.75 100 ARG A O 1
ATOM 779 N N . ARG A 1 101 ? -2.956 -7.829 13.255 1.00 89.94 101 ARG A N 1
ATOM 780 C CA . ARG A 1 101 ? -1.522 -7.681 12.976 1.00 89.94 101 ARG A CA 1
ATOM 781 C C . ARG A 1 101 ? -1.254 -6.750 11.798 1.00 89.94 101 ARG A C 1
ATOM 783 O O . ARG A 1 101 ? -0.409 -5.872 11.912 1.00 89.94 101 ARG A O 1
ATOM 790 N N . VAL A 1 102 ? -1.964 -6.938 10.685 1.00 88.94 102 VAL A N 1
ATOM 791 C CA . VAL A 1 102 ? -1.785 -6.139 9.460 1.00 88.94 102 VAL A CA 1
ATOM 792 C C . VAL A 1 102 ? -2.115 -4.672 9.711 1.00 88.94 102 VAL A C 1
ATOM 794 O O . VAL A 1 102 ? -1.358 -3.796 9.309 1.00 88.94 102 VAL A O 1
ATOM 797 N N . ASN A 1 103 ? -3.216 -4.408 10.414 1.00 89.75 103 ASN A N 1
ATOM 798 C CA . ASN A 1 103 ? -3.703 -3.050 10.631 1.00 89.75 103 ASN A CA 1
ATOM 799 C C . ASN A 1 103 ? -3.160 -2.404 11.912 1.00 89.75 103 ASN A C 1
ATOM 801 O O . ASN A 1 103 ? -3.508 -1.258 12.193 1.00 89.75 103 ASN A O 1
ATOM 805 N N . ASN A 1 104 ? -2.339 -3.105 12.700 1.00 88.44 104 ASN A N 1
ATOM 806 C CA . ASN A 1 104 ? -1.883 -2.656 14.018 1.00 88.44 104 ASN A CA 1
ATOM 807 C C . ASN A 1 104 ? -3.061 -2.244 14.935 1.00 88.44 104 ASN A C 1
ATOM 809 O O . ASN A 1 104 ? -3.121 -1.132 15.461 1.00 88.44 104 ASN A O 1
ATOM 813 N N . ILE A 1 105 ? -4.059 -3.125 15.049 1.00 88.56 105 ILE A N 1
ATOM 814 C CA . ILE A 1 105 ? -5.251 -2.935 15.888 1.00 88.56 105 ILE A CA 1
ATOM 815 C C . ILE A 1 105 ? -5.000 -3.626 17.228 1.00 88.56 105 ILE A C 1
ATOM 817 O O . ILE A 1 105 ? -4.856 -4.848 17.288 1.00 88.56 105 ILE A O 1
ATOM 821 N N . ILE A 1 106 ? -4.965 -2.835 18.301 1.00 86.44 106 ILE A N 1
ATOM 822 C CA . ILE A 1 106 ? -4.717 -3.321 19.668 1.00 86.44 106 ILE A CA 1
ATOM 823 C C . ILE A 1 106 ? -6.035 -3.677 20.368 1.00 86.44 106 ILE A C 1
ATOM 825 O O . ILE A 1 106 ? -6.106 -4.671 21.087 1.00 86.44 106 ILE A O 1
ATOM 829 N N . SER A 1 107 ? -7.087 -2.886 20.151 1.00 85.00 107 SER A N 1
ATOM 830 C CA . SER A 1 107 ? -8.398 -3.078 20.776 1.00 85.00 107 SER A CA 1
ATOM 831 C C . SER A 1 107 ? -9.535 -2.810 19.796 1.00 85.00 107 SER A C 1
ATOM 833 O O . SER A 1 107 ? -9.375 -2.058 18.833 1.00 85.00 107 SER A O 1
ATOM 835 N N . ASP A 1 108 ? -10.704 -3.390 20.057 1.00 80.81 108 ASP A N 1
ATOM 836 C CA . ASP A 1 108 ? -11.855 -3.293 19.150 1.00 80.81 108 ASP A CA 1
ATOM 837 C C . ASP A 1 108 ? -12.378 -1.848 19.023 1.00 80.81 108 ASP A C 1
ATOM 839 O O . ASP A 1 108 ? -12.881 -1.457 17.975 1.00 80.81 108 ASP A O 1
ATOM 843 N N . HIS A 1 109 ? -12.152 -0.997 20.030 1.00 80.12 109 HIS A N 1
ATOM 844 C CA . HIS A 1 109 ? -12.478 0.433 19.958 1.00 80.12 109 HIS A CA 1
ATOM 845 C C . HIS A 1 109 ? -11.647 1.197 18.915 1.00 80.12 109 HIS A C 1
ATOM 847 O O . HIS A 1 109 ? -12.127 2.184 18.363 1.00 80.12 109 HIS A O 1
ATOM 853 N N . THR A 1 110 ? -10.428 0.739 18.599 1.00 82.50 110 THR A N 1
ATOM 854 C CA . THR A 1 110 ? -9.585 1.382 17.569 1.00 82.50 110 THR A CA 1
ATOM 855 C C . THR A 1 110 ? -10.083 1.141 16.144 1.00 82.50 110 THR A C 1
ATOM 857 O O . THR A 1 110 ? -9.671 1.854 15.228 1.00 82.50 110 THR A O 1
ATOM 860 N N . LEU A 1 111 ? -10.982 0.171 15.946 1.00 84.38 111 LEU A N 1
ATOM 861 C CA . LEU A 1 111 ? -11.644 -0.064 14.665 1.00 84.38 111 LEU A CA 1
ATOM 862 C C . LEU A 1 111 ? -12.625 1.069 14.341 1.00 84.38 111 LEU A C 1
ATOM 864 O O . LEU A 1 111 ? -12.633 1.564 13.221 1.00 84.38 111 LEU A O 1
ATOM 868 N N . VAL A 1 112 ? -13.392 1.522 15.339 1.00 82.44 112 VAL A N 1
ATOM 869 C CA . VAL A 1 112 ? -14.455 2.533 15.178 1.00 82.44 112 VAL A CA 1
ATOM 870 C C . VAL A 1 112 ? -13.899 3.889 14.735 1.00 82.44 112 VAL A C 1
ATOM 872 O O . VAL A 1 112 ? -14.574 4.642 14.044 1.00 82.44 112 VAL A O 1
ATOM 875 N N . SER A 1 113 ? -12.656 4.201 15.102 1.00 82.88 113 SER A N 1
ATOM 876 C CA . SER A 1 113 ? -11.987 5.442 14.700 1.00 82.88 113 SER A CA 1
ATOM 877 C C . SER A 1 113 ? -11.432 5.436 13.269 1.00 82.88 113 SER A C 1
ATOM 879 O O . SER A 1 113 ? -10.919 6.460 12.827 1.00 82.88 113 SER A O 1
ATOM 881 N N . ARG A 1 114 ? -11.455 4.300 12.559 1.00 85.44 114 ARG A N 1
ATOM 882 C CA . ARG A 1 114 ? -10.850 4.169 11.224 1.00 85.44 114 ARG A CA 1
ATOM 883 C C . ARG A 1 114 ? -11.904 4.235 10.129 1.00 85.44 114 ARG A C 1
ATOM 885 O O . ARG A 1 114 ? -12.993 3.701 10.276 1.00 85.44 114 ARG A O 1
ATOM 892 N N . THR A 1 115 ? -11.533 4.848 9.011 1.00 86.69 115 THR A N 1
ATOM 893 C CA . THR A 1 115 ? -12.358 4.913 7.798 1.00 86.69 115 THR A CA 1
ATOM 894 C C . THR A 1 115 ? -12.255 3.636 6.966 1.00 86.69 115 THR A C 1
ATOM 896 O O . THR A 1 115 ? -13.237 3.185 6.387 1.00 86.69 115 THR A O 1
ATOM 899 N N . GLU A 1 116 ? -11.069 3.033 6.921 1.00 89.12 116 GLU A N 1
ATOM 900 C CA . GLU A 1 116 ? -10.765 1.860 6.107 1.00 89.12 116 GLU A CA 1
ATOM 901 C C . GLU A 1 116 ? -9.776 0.945 6.832 1.00 89.12 116 GLU A C 1
ATOM 903 O O . GLU A 1 116 ? -8.937 1.389 7.627 1.00 89.12 116 GLU A O 1
ATOM 908 N N . ILE A 1 117 ? -9.884 -0.350 6.552 1.00 90.56 117 ILE A N 1
ATOM 909 C CA . ILE A 1 117 ? -8.935 -1.374 6.981 1.00 90.56 117 ILE A CA 1
ATOM 910 C C . ILE A 1 117 ? -8.441 -2.177 5.782 1.00 90.56 117 ILE A C 1
ATOM 912 O O . ILE A 1 117 ? -9.147 -2.374 4.795 1.00 90.56 117 ILE A O 1
ATOM 916 N N . PHE A 1 118 ? -7.225 -2.690 5.905 1.00 91.25 118 PHE A N 1
ATOM 917 C CA . PHE A 1 118 ? -6.580 -3.488 4.875 1.00 91.25 118 PHE A CA 1
ATOM 918 C C . PHE A 1 118 ? -6.706 -4.972 5.199 1.00 91.25 118 PHE A C 1
ATOM 920 O O . PHE A 1 118 ? -6.268 -5.441 6.252 1.00 91.25 118 PHE A O 1
ATOM 927 N N . VAL A 1 119 ? -7.293 -5.720 4.276 1.00 92.50 119 VAL A N 1
ATOM 928 C CA . VAL A 1 119 ? -7.499 -7.163 4.381 1.00 92.50 119 VAL A CA 1
ATOM 929 C C . VAL A 1 119 ? -6.485 -7.860 3.473 1.00 92.50 119 VAL A C 1
ATOM 931 O O . VAL A 1 119 ? -6.471 -7.575 2.280 1.00 92.50 119 VAL A O 1
ATOM 934 N N . PRO A 1 120 ? -5.610 -8.747 3.975 1.00 92.62 120 PRO A N 1
ATOM 935 C CA . PRO A 1 120 ? -4.651 -9.443 3.121 1.00 92.62 120 PRO A CA 1
ATOM 936 C C . PRO A 1 120 ? -5.373 -10.378 2.143 1.00 92.62 120 PRO A C 1
ATOM 938 O O . PRO A 1 120 ? -6.270 -11.125 2.537 1.00 92.62 120 PRO A O 1
ATOM 941 N N . VAL A 1 121 ? -4.959 -10.365 0.877 1.00 92.06 121 VAL A N 1
ATOM 942 C CA . VAL A 1 121 ? -5.510 -11.267 -0.142 1.00 92.06 121 VAL A CA 1
ATOM 943 C C . VAL A 1 121 ? -4.951 -12.675 0.072 1.00 92.06 121 VAL A C 1
ATOM 945 O O . VAL A 1 121 ? -3.739 -12.861 0.145 1.00 92.06 121 VAL A O 1
ATOM 948 N N . GLN A 1 122 ? -5.833 -13.671 0.182 1.00 88.38 122 GLN A N 1
ATOM 949 C CA . GLN A 1 122 ? -5.435 -15.073 0.367 1.00 88.38 122 GLN A CA 1
ATOM 950 C C . GLN A 1 122 ? -5.321 -15.853 -0.943 1.00 88.38 122 GLN A C 1
ATOM 952 O O . GLN A 1 122 ? -4.513 -16.772 -1.028 1.00 88.38 122 GLN A O 1
ATOM 957 N N . ASN A 1 123 ? -6.112 -15.481 -1.953 1.00 89.75 123 ASN A N 1
ATOM 958 C CA . ASN A 1 123 ? -6.231 -16.212 -3.209 1.00 89.75 123 ASN A CA 1
ATOM 959 C C . ASN A 1 123 ? -5.883 -15.314 -4.396 1.00 89.75 123 ASN A C 1
ATOM 961 O O . ASN A 1 123 ? -6.373 -14.189 -4.500 1.00 89.75 123 ASN A O 1
ATOM 965 N N . GLU A 1 124 ? -5.094 -15.839 -5.330 1.00 88.06 124 GLU A N 1
ATOM 966 C CA . GLU A 1 124 ? -4.715 -15.132 -6.562 1.00 88.06 124 GLU A CA 1
ATOM 967 C C . GLU A 1 124 ? -5.912 -14.885 -7.489 1.00 88.06 124 GLU A C 1
ATOM 969 O O . GLU A 1 124 ? -5.925 -13.912 -8.237 1.00 88.06 124 GLU A O 1
ATOM 974 N N . SER A 1 125 ? -6.964 -15.706 -7.393 1.00 87.00 125 SER A N 1
ATOM 975 C CA . SER A 1 125 ? -8.210 -15.524 -8.148 1.00 87.00 125 SER A CA 1
ATOM 976 C C . SER A 1 125 ? -8.854 -14.157 -7.908 1.00 87.00 125 SER A C 1
ATOM 978 O O . SER A 1 125 ? -9.457 -13.598 -8.815 1.00 87.00 125 SER A O 1
ATOM 980 N N . THR A 1 126 ? -8.693 -13.588 -6.710 1.00 85.44 126 THR A N 1
ATOM 981 C CA . THR A 1 126 ? -9.238 -12.270 -6.348 1.00 85.44 126 THR A CA 1
ATOM 982 C C . THR A 1 126 ? -8.504 -11.116 -7.048 1.00 85.44 126 THR A C 1
ATOM 984 O O . THR A 1 126 ? -9.008 -9.996 -7.086 1.00 85.44 126 THR A O 1
ATOM 987 N N . LEU A 1 127 ? -7.316 -11.365 -7.607 1.00 85.94 127 LEU A N 1
ATOM 988 C CA . LEU A 1 127 ? -6.521 -10.362 -8.323 1.00 85.94 127 LEU A CA 1
ATOM 989 C C . LEU A 1 127 ? -6.868 -10.275 -9.815 1.00 85.94 127 LEU A C 1
ATOM 991 O O . LEU A 1 127 ? -6.566 -9.261 -10.447 1.00 85.94 127 LEU A O 1
ATOM 995 N N . GLN A 1 128 ? -7.493 -11.314 -10.374 1.00 86.38 128 GLN A N 1
ATOM 996 C CA . GLN A 1 128 ? -7.723 -11.432 -11.811 1.00 86.38 128 GLN A CA 1
ATOM 997 C C . GLN A 1 128 ? -8.633 -10.311 -12.320 1.00 86.38 128 GLN A C 1
ATOM 999 O O . GLN A 1 128 ? -9.765 -10.160 -11.867 1.00 86.38 128 GLN A O 1
ATOM 1004 N N . GLY A 1 129 ? -8.133 -9.524 -13.273 1.00 83.19 129 GLY A N 1
ATOM 1005 C CA . GLY A 1 129 ? -8.887 -8.430 -13.889 1.00 83.19 129 GLY A CA 1
ATOM 1006 C C . GLY A 1 129 ? -9.144 -7.225 -12.973 1.00 83.19 129 GLY A C 1
ATOM 1007 O O . GLY A 1 129 ? -9.930 -6.344 -13.318 1.00 83.19 129 GLY A O 1
ATOM 1008 N N . CYS A 1 130 ? -8.506 -7.164 -11.802 1.00 85.62 130 CYS A N 1
ATOM 1009 C CA . CYS A 1 130 ? -8.622 -6.021 -10.900 1.00 85.62 130 CYS A CA 1
ATOM 1010 C C . CYS A 1 130 ? -7.657 -4.897 -11.297 1.00 85.62 130 CYS A C 1
ATOM 1012 O O . CYS A 1 130 ? -6.704 -5.104 -12.051 1.00 85.62 130 CYS A O 1
ATOM 1014 N N . ASN A 1 131 ? -7.890 -3.697 -10.764 1.00 87.75 131 ASN A N 1
ATOM 1015 C CA . ASN A 1 131 ? -6.945 -2.588 -10.854 1.00 87.75 131 ASN A CA 1
ATOM 1016 C C . ASN A 1 131 ? -6.275 -2.408 -9.490 1.00 87.75 131 ASN A C 1
ATOM 1018 O O . ASN A 1 131 ? -6.942 -2.458 -8.456 1.00 87.75 131 ASN A O 1
ATOM 1022 N N . VAL A 1 132 ? -4.959 -2.222 -9.463 1.00 88.56 132 VAL A N 1
ATOM 1023 C CA . VAL A 1 132 ? -4.200 -2.197 -8.206 1.00 88.56 132 VAL A CA 1
ATOM 1024 C C . VAL A 1 132 ? -3.557 -0.838 -8.012 1.00 88.56 132 VAL A C 1
ATOM 1026 O O . VAL A 1 132 ? -2.833 -0.381 -8.881 1.00 88.56 132 VAL A O 1
ATOM 1029 N N . SER A 1 133 ? -3.763 -0.192 -6.871 1.00 87.31 133 SER A N 1
ATOM 1030 C CA . SER A 1 133 ? -3.006 1.003 -6.507 1.00 87.31 133 SER A CA 1
ATOM 1031 C C . SER A 1 133 ? -1.828 0.648 -5.608 1.00 87.31 133 SER A C 1
ATOM 1033 O O . SER A 1 133 ? -1.897 -0.256 -4.774 1.00 87.31 133 SER A O 1
ATOM 1035 N N . PHE A 1 134 ? -0.704 1.336 -5.791 1.00 86.62 134 PHE A N 1
ATOM 1036 C CA . PHE A 1 134 ? 0.434 1.194 -4.890 1.00 86.62 134 PHE A CA 1
ATOM 1037 C C . PHE A 1 134 ? 0.348 2.245 -3.784 1.00 86.62 134 PHE A C 1
ATOM 1039 O O . PHE A 1 134 ? 0.294 3.442 -4.063 1.00 86.62 134 PHE A O 1
ATOM 1046 N N . GLN A 1 135 ? 0.349 1.800 -2.528 1.00 83.19 135 GLN A N 1
ATOM 1047 C CA . GLN A 1 135 ? 0.291 2.679 -1.365 1.00 83.19 135 GLN A CA 1
ATOM 1048 C C . GLN A 1 135 ? 1.287 2.228 -0.299 1.00 83.19 135 GLN A C 1
ATOM 1050 O O . GLN A 1 135 ? 1.554 1.039 -0.118 1.00 83.19 135 GLN A O 1
ATOM 1055 N N . TYR A 1 136 ? 1.818 3.190 0.451 1.00 81.19 136 TYR A N 1
ATOM 1056 C CA . TYR A 1 136 ? 2.570 2.896 1.662 1.00 81.19 136 TYR A CA 1
ATOM 1057 C C . TYR A 1 136 ? 1.652 2.974 2.875 1.00 81.19 136 TYR A C 1
ATOM 1059 O O . TYR A 1 136 ? 0.921 3.950 3.052 1.00 81.19 136 TYR A O 1
ATOM 1067 N N . HIS A 1 137 ? 1.709 1.968 3.747 1.00 72.31 137 HIS A N 1
ATOM 1068 C CA . HIS A 1 137 ? 0.918 2.017 4.968 1.00 72.31 137 HIS A CA 1
ATOM 1069 C C . HIS A 1 137 ? 1.527 2.996 5.978 1.00 72.31 137 HIS A C 1
ATOM 1071 O O . HIS A 1 137 ? 2.579 2.723 6.563 1.00 72.31 137 HIS A O 1
ATOM 1077 N N . SER A 1 138 ? 0.841 4.112 6.231 1.00 67.75 138 SER A N 1
ATOM 1078 C CA . SER A 1 138 ? 1.286 5.115 7.208 1.00 67.75 138 SER A CA 1
ATOM 1079 C C . SER A 1 138 ? 1.324 4.565 8.646 1.00 67.75 138 SER A C 1
ATOM 1081 O O . SER A 1 138 ? 2.228 4.897 9.408 1.00 67.75 138 SER A O 1
ATOM 1083 N N . ALA A 1 139 ? 0.402 3.661 9.007 1.00 62.47 139 ALA A N 1
ATOM 1084 C CA . ALA A 1 139 ? 0.224 3.204 10.390 1.00 62.47 139 ALA A CA 1
ATOM 1085 C C . ALA A 1 139 ? 1.048 1.960 10.793 1.00 62.47 139 ALA A C 1
ATOM 1087 O O . ALA A 1 139 ? 1.154 1.671 11.986 1.00 62.47 139 ALA A O 1
ATOM 1088 N N . ALA A 1 140 ? 1.658 1.234 9.844 1.00 57.31 140 ALA A N 1
ATOM 1089 C CA . ALA A 1 140 ? 2.536 0.093 10.141 1.00 57.31 140 ALA A CA 1
ATOM 1090 C C . ALA A 1 140 ? 3.819 0.139 9.298 1.00 57.31 140 ALA A C 1
ATOM 1092 O O . ALA A 1 140 ? 3.972 -0.560 8.296 1.00 57.31 140 ALA A O 1
ATOM 1093 N N . HIS A 1 141 ? 4.764 0.967 9.749 1.00 61.06 141 HIS A N 1
ATOM 1094 C CA . HIS A 1 141 ? 6.171 0.931 9.330 1.00 61.06 141 HIS A CA 1
ATOM 1095 C C . HIS A 1 141 ? 6.460 1.234 7.851 1.00 61.06 141 HIS A C 1
ATOM 1097 O O . HIS A 1 141 ? 7.474 0.773 7.332 1.00 61.06 141 HIS A O 1
ATOM 1103 N N . ASN A 1 142 ? 5.618 2.022 7.170 1.00 72.00 142 ASN A N 1
ATOM 1104 C CA . ASN A 1 142 ? 5.835 2.401 5.767 1.00 72.00 142 ASN A CA 1
ATOM 1105 C C . ASN A 1 142 ? 5.990 1.172 4.848 1.00 72.00 142 ASN A C 1
ATOM 1107 O O . ASN A 1 142 ? 6.806 1.150 3.925 1.00 72.00 142 ASN A O 1
ATOM 1111 N N . ARG A 1 143 ? 5.240 0.103 5.146 1.00 77.50 143 ARG A N 1
ATOM 1112 C CA . ARG A 1 143 ? 5.283 -1.140 4.375 1.00 77.50 143 ARG A CA 1
ATOM 1113 C C . ARG A 1 143 ? 4.698 -0.900 2.973 1.00 77.50 143 ARG A C 1
ATOM 1115 O O . ARG A 1 143 ? 3.629 -0.289 2.885 1.00 77.50 143 ARG A O 1
ATOM 1122 N N . PRO A 1 144 ? 5.348 -1.383 1.895 1.00 82.44 144 PRO A N 1
ATOM 1123 C CA . PRO A 1 144 ? 4.778 -1.332 0.554 1.00 82.44 144 PRO A CA 1
ATOM 1124 C C . PRO A 1 144 ? 3.561 -2.256 0.474 1.00 82.44 144 PRO A C 1
ATOM 1126 O O . PRO A 1 144 ? 3.656 -3.442 0.806 1.00 82.44 144 PRO A O 1
ATOM 1129 N N . MET A 1 145 ? 2.428 -1.716 0.036 1.00 85.31 145 MET A N 1
ATOM 1130 C CA . MET A 1 145 ? 1.182 -2.456 -0.127 1.00 85.31 145 MET A CA 1
ATOM 1131 C C . MET A 1 145 ? 0.595 -2.204 -1.511 1.00 85.31 145 MET A C 1
ATOM 1133 O O . MET A 1 145 ? 0.574 -1.081 -2.014 1.00 85.31 145 MET A O 1
ATOM 1137 N N . PHE A 1 146 ? 0.095 -3.274 -2.113 1.00 86.25 146 PHE A N 1
ATOM 1138 C CA . PHE A 1 146 ? -0.682 -3.232 -3.339 1.00 86.25 146 PHE A CA 1
ATOM 1139 C C . PHE A 1 146 ? -2.155 -3.313 -2.958 1.00 86.25 146 PHE A C 1
ATOM 1141 O O . PHE A 1 146 ? -2.636 -4.375 -2.568 1.00 86.25 146 PHE A O 1
ATOM 1148 N N . VAL A 1 147 ? -2.852 -2.181 -3.008 1.00 88.56 147 VAL A N 1
ATOM 1149 C CA . VAL A 1 147 ? -4.271 -2.095 -2.670 1.00 88.56 147 VAL A CA 1
ATOM 1150 C C . VAL A 1 147 ? -5.088 -2.437 -3.908 1.00 88.56 147 VAL A C 1
ATOM 1152 O O . VAL A 1 147 ? -5.010 -1.769 -4.936 1.00 88.56 147 VAL A O 1
ATOM 1155 N N . VAL A 1 148 ? -5.853 -3.514 -3.823 1.00 88.62 148 VAL A N 1
ATOM 1156 C CA . VAL A 1 148 ? -6.693 -4.015 -4.903 1.00 88.62 148 VAL A CA 1
ATOM 1157 C C . VAL A 1 148 ? -8.016 -3.268 -4.868 1.00 88.62 148 VAL A C 1
ATOM 1159 O O . VAL A 1 148 ? -8.728 -3.304 -3.864 1.00 88.62 148 VAL A O 1
ATOM 1162 N N . HIS A 1 149 ? -8.358 -2.621 -5.976 1.00 81.75 149 HIS A N 1
ATOM 1163 C CA . HIS A 1 149 ? -9.684 -2.072 -6.201 1.00 81.75 149 HIS A CA 1
ATOM 1164 C C . HIS A 1 149 ? -10.450 -3.040 -7.111 1.00 81.75 149 HIS A C 1
ATOM 1166 O O . HIS A 1 149 ? -10.029 -3.269 -8.253 1.00 81.75 149 HIS A O 1
ATOM 1172 N N . PRO A 1 150 ? -11.546 -3.654 -6.630 1.00 71.56 150 PRO A N 1
ATOM 1173 C CA . PRO A 1 150 ? -12.374 -4.497 -7.477 1.00 71.56 150 PRO A CA 1
ATOM 1174 C C . PRO A 1 150 ? -12.940 -3.660 -8.629 1.00 71.56 150 PRO A C 1
ATOM 1176 O O . PRO A 1 150 ? -13.338 -2.510 -8.434 1.00 71.56 150 PRO A O 1
ATOM 1179 N N . ALA A 1 151 ? -12.977 -4.251 -9.824 1.00 60.38 151 ALA A N 1
ATOM 1180 C CA . ALA A 1 151 ? -13.209 -3.608 -11.124 1.00 60.38 151 ALA A CA 1
ATOM 1181 C C . ALA A 1 151 ? -14.537 -2.822 -11.300 1.00 60.38 151 ALA A C 1
ATOM 1183 O O . ALA A 1 151 ? -14.805 -2.321 -12.386 1.00 60.38 151 ALA A O 1
ATOM 1184 N N . GLY A 1 152 ? -15.361 -2.684 -10.256 1.00 52.25 152 GLY A N 1
ATOM 1185 C CA . GLY A 1 152 ? -16.611 -1.914 -10.252 1.00 52.25 152 GLY A CA 1
ATOM 1186 C C . GLY A 1 152 ? -16.602 -0.644 -9.392 1.00 52.25 152 GLY A C 1
ATOM 1187 O O . GLY A 1 152 ? -17.608 0.056 -9.360 1.00 52.25 152 GLY A O 1
ATOM 1188 N N . VAL A 1 153 ? -15.507 -0.330 -8.689 1.00 47.62 153 VAL A N 1
ATOM 1189 C CA . VAL A 1 153 ? -15.390 0.906 -7.896 1.00 47.62 153 VAL A CA 1
ATOM 1190 C C . VAL A 1 153 ? -14.283 1.757 -8.498 1.00 47.62 153 VAL A C 1
ATOM 1192 O O . VAL A 1 153 ? -13.112 1.650 -8.137 1.00 47.62 153 VAL A O 1
ATOM 1195 N N . SER A 1 154 ? -14.664 2.594 -9.461 1.00 43.25 154 SER A N 1
ATOM 1196 C CA . SER A 1 154 ? -13.851 3.722 -9.906 1.00 43.25 154 SER A CA 1
ATOM 1197 C C . SER A 1 154 ? -13.412 4.526 -8.683 1.00 43.25 154 SER A C 1
ATOM 1199 O O . SER A 1 154 ? -14.241 4.974 -7.890 1.00 43.25 154 SER A O 1
ATOM 1201 N N . ALA A 1 155 ? -12.097 4.654 -8.517 1.00 43.12 155 ALA A N 1
ATOM 1202 C CA . ALA A 1 155 ? -11.487 5.439 -7.459 1.00 43.12 155 ALA A CA 1
ATOM 1203 C C . ALA A 1 155 ? -12.082 6.863 -7.437 1.00 43.12 155 ALA A C 1
ATOM 1205 O O . ALA A 1 155 ? -12.285 7.458 -8.501 1.00 43.12 155 ALA A O 1
ATOM 1206 N N . PRO A 1 156 ? -12.349 7.446 -6.256 1.00 42.03 156 PRO A N 1
ATOM 1207 C CA . PRO A 1 156 ? -12.712 8.848 -6.158 1.00 42.03 156 PRO A CA 1
ATOM 1208 C C . PRO A 1 156 ? -11.455 9.684 -6.419 1.00 42.03 156 PRO A C 1
ATOM 1210 O O . PRO A 1 156 ? -10.666 9.937 -5.514 1.00 42.03 156 PRO A O 1
ATOM 1213 N N . GLY A 1 157 ? -11.253 10.079 -7.675 1.00 43.25 157 GLY A N 1
ATOM 1214 C CA . GLY A 1 157 ? -10.179 10.994 -8.055 1.00 43.25 157 GLY A CA 1
ATOM 1215 C C . GLY A 1 157 ? -9.396 10.570 -9.287 1.00 43.25 157 GLY A C 1
ATOM 1216 O O . GLY A 1 157 ? -8.186 10.421 -9.204 1.00 43.25 157 GLY A O 1
ATOM 1217 N N . ASP A 1 158 ? -10.063 10.423 -10.429 1.00 33.53 158 ASP A N 1
ATOM 1218 C CA . ASP A 1 158 ? -9.430 10.796 -11.694 1.00 33.53 158 ASP A CA 1
ATOM 1219 C C . ASP A 1 158 ? -10.515 11.247 -12.677 1.00 33.53 158 ASP A C 1
ATOM 1221 O O . ASP A 1 158 ? -11.358 10.471 -13.131 1.00 33.53 158 ASP A O 1
ATOM 1225 N N . GLY A 1 159 ? -10.550 12.557 -12.924 1.00 38.56 159 GLY A N 1
ATOM 1226 C CA . GLY A 1 159 ? -11.479 13.190 -13.848 1.00 38.56 159 GLY A CA 1
ATOM 1227 C C . GLY A 1 159 ? -11.162 12.756 -15.269 1.00 38.56 159 GLY A C 1
ATOM 1228 O O . GLY A 1 159 ? -10.321 13.355 -15.934 1.00 38.56 159 GLY A O 1
ATOM 1229 N N . THR A 1 160 ? -11.852 11.723 -15.741 1.00 34.12 160 THR A N 1
ATOM 1230 C CA . THR A 1 160 ? -11.857 11.389 -17.161 1.00 34.12 160 THR A CA 1
ATOM 1231 C C . THR A 1 160 ? -12.868 12.303 -17.834 1.00 34.12 160 THR A C 1
ATOM 1233 O O . THR A 1 160 ? -14.072 12.199 -17.608 1.00 34.12 160 THR A O 1
ATOM 1236 N N . ALA A 1 161 ? -12.349 13.243 -18.621 1.00 39.62 161 ALA A N 1
ATOM 1237 C CA . ALA A 1 161 ? -13.116 14.064 -19.535 1.00 39.62 161 ALA A CA 1
ATOM 1238 C C . ALA A 1 161 ? -13.880 13.154 -20.505 1.00 39.62 161 ALA A C 1
ATOM 1240 O O . ALA A 1 161 ? -13.291 12.555 -21.404 1.00 39.62 161 ALA A O 1
ATOM 1241 N N . ILE A 1 162 ? -15.191 13.059 -20.306 1.00 39.50 162 ILE A N 1
ATOM 1242 C CA . ILE A 1 162 ? -16.115 12.546 -21.307 1.00 39.50 162 ILE A CA 1
ATOM 1243 C C . ILE A 1 162 ? -16.637 13.775 -22.038 1.00 39.50 162 ILE A C 1
ATOM 1245 O O . ILE A 1 162 ? -17.209 14.689 -21.443 1.00 39.50 162 ILE A O 1
ATOM 1249 N N . SER A 1 163 ? -16.322 13.820 -23.324 1.00 40.28 163 SER A N 1
ATOM 1250 C CA . SER A 1 163 ? -16.933 14.730 -24.273 1.00 40.28 163 SER A CA 1
ATOM 1251 C C . SER A 1 163 ? -18.390 14.326 -24.424 1.00 40.28 163 SER A C 1
ATOM 1253 O O . SER A 1 163 ? -18.655 13.178 -24.743 1.00 40.28 163 SER A O 1
ATOM 1255 N N . ASP A 1 164 ? -19.308 15.263 -24.211 1.00 26.34 164 ASP A N 1
ATOM 1256 C CA . ASP A 1 164 ? -20.558 15.291 -24.955 1.00 26.34 164 ASP A CA 1
ATOM 1257 C C . ASP A 1 164 ? -21.098 16.716 -25.025 1.00 26.34 164 ASP A C 1
ATOM 1259 O O . ASP A 1 164 ? -20.973 17.533 -24.111 1.00 26.34 164 ASP A O 1
ATOM 1263 N N . SER A 1 165 ? -21.617 17.016 -26.205 1.00 33.09 165 SER A N 1
ATOM 1264 C CA . SER A 1 165 ? -22.009 18.335 -26.667 1.00 33.09 165 SER A CA 1
ATOM 1265 C C . SER A 1 165 ? -23.526 18.489 -26.571 1.00 33.09 165 SER A C 1
ATOM 1267 O O . SER A 1 165 ? -24.250 17.559 -26.906 1.00 33.09 165 SER A O 1
ATOM 1269 N N . ALA A 1 166 ? -23.948 19.722 -26.277 1.00 30.92 166 ALA A N 1
ATOM 1270 C CA . ALA A 1 166 ? -25.209 20.371 -26.662 1.00 30.92 166 ALA A CA 1
ATOM 1271 C C . ALA A 1 166 ? -26.368 20.504 -25.639 1.00 30.92 166 ALA A C 1
ATOM 1273 O O . ALA A 1 166 ? -26.964 19.545 -25.162 1.00 30.92 166 ALA A O 1
ATOM 1274 N N . SER A 1 167 ? -26.712 21.794 -25.472 1.00 30.98 167 SER A N 1
ATOM 1275 C CA . SER A 1 167 ? -28.025 22.445 -25.287 1.00 30.98 167 SER A CA 1
ATOM 1276 C C . SER A 1 167 ? -28.785 22.370 -23.953 1.00 30.98 167 SER A C 1
ATOM 1278 O O . SER A 1 167 ? -29.488 21.413 -23.654 1.00 30.98 167 SER A O 1
ATOM 1280 N N . SER A 1 168 ? -28.678 23.480 -23.209 1.00 33.03 168 SER A N 1
ATOM 1281 C CA . SER A 1 168 ? -29.770 24.412 -22.846 1.00 33.03 168 SER A CA 1
ATOM 1282 C C . SER A 1 168 ? -31.220 23.889 -22.858 1.00 33.03 168 SER A C 1
ATOM 1284 O O . SER A 1 168 ? -31.766 23.641 -23.927 1.00 33.03 168 SER A O 1
ATOM 1286 N N . ASP A 1 169 ? -31.899 23.865 -21.703 1.00 27.20 169 ASP A N 1
ATOM 1287 C CA . ASP A 1 169 ? -32.723 25.003 -21.252 1.00 27.20 169 ASP A CA 1
ATOM 1288 C C . ASP A 1 169 ? -33.472 24.771 -19.920 1.00 27.20 169 ASP A C 1
ATOM 1290 O O . ASP A 1 169 ? -34.052 23.724 -19.657 1.00 27.20 169 ASP A O 1
ATOM 1294 N N . SER A 1 170 ? -33.560 25.873 -19.169 1.00 32.69 170 SER A N 1
ATOM 1295 C CA . SER A 1 170 ? -34.604 26.279 -18.211 1.00 32.69 170 SER A CA 1
ATOM 1296 C C . SER A 1 170 ? -34.713 25.660 -16.801 1.00 32.69 170 SER A C 1
ATOM 1298 O O . SER A 1 170 ? -34.782 24.461 -16.561 1.00 32.69 170 SER A O 1
ATOM 1300 N N . ALA A 1 171 ? -34.753 26.601 -15.857 1.00 32.22 171 ALA A N 1
ATOM 1301 C CA . ALA A 1 171 ? -34.806 26.504 -14.408 1.00 32.22 171 ALA A CA 1
ATOM 1302 C C . ALA A 1 171 ? -36.111 25.927 -13.831 1.00 32.22 171 ALA A C 1
ATOM 1304 O O . ALA A 1 171 ? -37.186 26.246 -14.322 1.00 32.22 171 ALA A O 1
ATOM 1305 N N . SER A 1 172 ? -36.027 25.282 -12.657 1.00 32.47 172 SER A N 1
ATOM 1306 C CA . SER A 1 172 ? -36.546 25.879 -11.411 1.00 32.47 172 SER A CA 1
ATOM 1307 C C . SER A 1 172 ? -36.276 25.027 -10.158 1.00 32.47 172 SER A C 1
ATOM 1309 O O . SER A 1 172 ? -36.587 23.844 -10.129 1.00 32.47 172 SER A O 1
ATOM 1311 N N . ALA A 1 173 ? -35.816 25.728 -9.117 1.00 27.89 173 ALA A N 1
ATOM 1312 C CA . ALA A 1 173 ? -36.103 25.542 -7.691 1.00 27.89 173 ALA A CA 1
ATOM 1313 C C . ALA A 1 173 ? -35.423 24.422 -6.858 1.00 27.89 173 ALA A C 1
ATOM 1315 O O . ALA A 1 173 ? -35.655 23.234 -7.027 1.00 27.89 173 ALA A O 1
ATOM 1316 N N . ALA A 1 174 ? -34.752 24.924 -5.807 1.00 28.06 174 ALA A N 1
ATOM 1317 C CA . ALA A 1 174 ? -34.627 24.380 -4.446 1.00 28.06 174 ALA A CA 1
ATOM 1318 C C . ALA A 1 174 ? -33.423 23.476 -4.093 1.00 28.06 174 ALA A C 1
ATOM 1320 O O . ALA A 1 174 ? -33.500 22.257 -4.071 1.00 28.06 174 ALA A O 1
ATOM 1321 N N . ALA A 1 175 ? -32.335 24.159 -3.713 1.00 34.31 175 ALA A N 1
ATOM 1322 C CA . ALA A 1 175 ? -31.602 24.020 -2.445 1.00 34.31 175 ALA A CA 1
ATOM 1323 C C . ALA A 1 175 ? -31.345 22.612 -1.865 1.00 34.31 175 ALA A C 1
ATOM 1325 O O . ALA A 1 175 ? -32.263 21.969 -1.374 1.00 34.31 175 ALA A O 1
ATOM 1326 N N . ILE A 1 176 ? -30.058 22.246 -1.747 1.00 33.69 176 ILE A N 1
ATOM 1327 C CA . ILE A 1 176 ? -29.330 22.007 -0.478 1.00 33.69 176 ILE A CA 1
ATOM 1328 C C . ILE A 1 176 ? -27.831 21.781 -0.795 1.00 33.69 176 ILE A C 1
ATOM 1330 O O . ILE A 1 176 ? -27.482 20.998 -1.670 1.00 33.69 176 ILE A O 1
ATOM 1334 N N . ALA A 1 177 ? -26.969 22.479 -0.044 1.00 32.62 177 ALA A N 1
ATOM 1335 C CA . ALA A 1 177 ? -25.522 22.273 0.127 1.00 32.62 177 ALA A CA 1
ATOM 1336 C C . ALA A 1 177 ? -24.579 22.542 -1.070 1.00 32.62 177 ALA A C 1
ATOM 1338 O O . ALA A 1 177 ? -23.959 21.648 -1.637 1.00 32.62 177 ALA A O 1
ATOM 1339 N N . SER A 1 178 ? -24.356 23.822 -1.368 1.00 34.66 178 SER A N 1
ATOM 1340 C CA . SER A 1 178 ? -23.183 24.288 -2.115 1.00 34.66 178 SER A CA 1
ATOM 1341 C C . SER A 1 178 ? -21.943 24.373 -1.210 1.00 34.66 178 SER A C 1
ATOM 1343 O O . SER A 1 178 ? -21.861 25.251 -0.353 1.00 34.66 178 SER A O 1
ATOM 1345 N N . THR A 1 179 ? -20.961 23.499 -1.439 1.00 38.88 179 THR A N 1
ATOM 1346 C CA . THR A 1 179 ? -19.554 23.673 -1.036 1.00 38.88 179 THR A CA 1
ATOM 1347 C C . THR A 1 179 ? -18.850 24.559 -2.074 1.00 38.88 179 THR A C 1
ATOM 1349 O O . THR A 1 179 ? -18.788 24.161 -3.237 1.00 38.88 179 THR A O 1
ATOM 1352 N N . PRO A 1 180 ? -18.280 25.729 -1.730 1.00 40.31 180 PRO A N 1
ATOM 1353 C CA . PRO A 1 180 ? -17.460 26.495 -2.662 1.00 40.31 180 PRO A CA 1
ATOM 1354 C C . PRO A 1 180 ? -15.970 26.286 -2.362 1.00 40.31 180 PRO A C 1
ATOM 1356 O O . PRO A 1 180 ? -15.270 27.188 -1.907 1.00 40.31 180 PRO A O 1
ATOM 135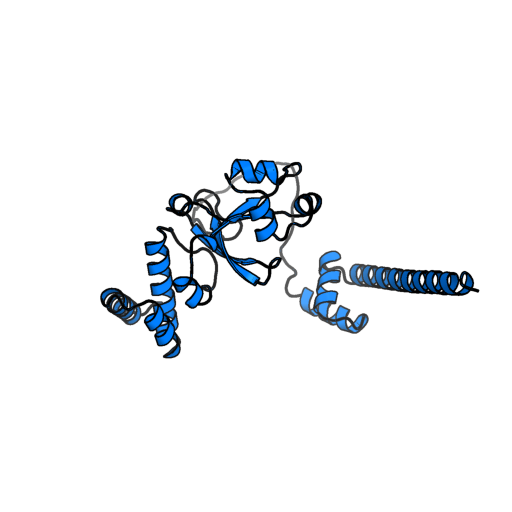9 N N . ALA A 1 181 ? -15.450 25.096 -2.661 1.00 43.53 181 ALA A N 1
ATOM 1360 C CA . ALA A 1 181 ? -14.009 24.871 -2.746 1.00 43.53 181 ALA A CA 1
ATOM 1361 C C . ALA A 1 181 ? -13.488 25.381 -4.104 1.00 43.53 181 ALA A C 1
ATOM 1363 O O . ALA A 1 181 ? -13.180 24.597 -4.992 1.00 43.53 181 ALA A O 1
ATOM 1364 N N . SER A 1 182 ? -13.439 26.703 -4.306 1.00 49.00 182 SER A N 1
ATOM 1365 C CA . SER A 1 182 ? -12.747 27.303 -5.460 1.00 49.00 182 SER A CA 1
ATOM 1366 C C . SER A 1 182 ? -12.554 28.818 -5.298 1.00 49.00 182 SER A C 1
ATOM 1368 O O . SER A 1 182 ? -13.480 29.580 -5.569 1.00 49.00 182 SER A O 1
ATOM 1370 N N . LYS A 1 183 ? -11.356 29.245 -4.840 1.00 43.12 183 LYS A N 1
ATOM 1371 C CA . LYS A 1 183 ? -10.636 30.490 -5.252 1.00 43.12 183 LYS A CA 1
ATOM 1372 C C . LYS A 1 183 ? -9.390 30.877 -4.424 1.00 43.12 183 LYS A C 1
ATOM 1374 O O . LYS A 1 183 ? -8.652 31.750 -4.869 1.00 43.12 183 LYS A O 1
ATOM 1379 N N . TYR A 1 184 ? -9.071 30.234 -3.294 1.00 44.34 184 TYR A N 1
ATOM 1380 C CA . TYR A 1 184 ? -8.072 30.767 -2.335 1.00 44.34 184 TYR A CA 1
ATOM 1381 C C . TYR A 1 184 ? -6.815 29.902 -2.081 1.00 44.34 184 TYR A C 1
ATOM 1383 O O . TYR A 1 184 ? -6.362 29.763 -0.951 1.00 44.34 184 TYR A O 1
ATOM 1391 N N . HIS A 1 185 ? -6.189 29.314 -3.107 1.00 49.91 185 HIS A N 1
ATOM 1392 C CA . HIS A 1 185 ? -4.954 28.528 -2.894 1.00 49.91 185 HIS A CA 1
ATOM 1393 C C . HIS A 1 185 ? -3.651 29.349 -2.861 1.00 49.91 185 HIS A C 1
ATOM 1395 O O . HIS A 1 185 ? -2.710 28.953 -2.180 1.00 49.91 185 HIS A O 1
ATOM 1401 N N . LYS A 1 186 ? -3.577 30.524 -3.508 1.00 48.84 186 LYS A N 1
ATOM 1402 C CA . LYS A 1 186 ? -2.365 31.377 -3.458 1.00 48.84 186 LYS A CA 1
ATOM 1403 C C . LYS A 1 186 ? -2.278 32.269 -2.206 1.00 48.84 186 LYS A C 1
ATOM 1405 O O . LYS A 1 186 ? -1.184 32.681 -1.837 1.00 48.84 186 LYS A O 1
ATOM 1410 N N . SER A 1 187 ? -3.394 32.533 -1.526 1.00 58.69 187 SER A N 1
ATOM 1411 C CA . SER A 1 187 ? -3.462 33.347 -0.298 1.00 58.69 187 SER A CA 1
ATOM 1412 C C . SER A 1 187 ? -3.033 32.597 0.969 1.00 58.69 187 SER A C 1
ATOM 1414 O O . SER A 1 187 ? -2.588 33.229 1.923 1.00 58.69 187 SER A O 1
ATOM 1416 N N . ASN A 1 188 ? -3.108 31.261 0.984 1.00 67.88 188 ASN A N 1
ATOM 1417 C CA . ASN A 1 188 ? -2.811 30.469 2.182 1.00 67.88 188 ASN A CA 1
ATOM 1418 C C . ASN A 1 188 ? -1.324 30.465 2.561 1.00 67.88 188 ASN A C 1
ATOM 1420 O O . ASN A 1 188 ? -1.006 30.492 3.745 1.00 67.88 188 ASN A O 1
ATOM 1424 N N . ALA A 1 189 ? -0.407 30.509 1.590 1.00 79.31 189 ALA A N 1
ATOM 1425 C CA . ALA A 1 189 ? 1.030 30.519 1.877 1.00 79.31 189 ALA A CA 1
ATOM 1426 C C . ALA A 1 189 ? 1.475 31.801 2.611 1.00 79.31 189 ALA A C 1
ATOM 1428 O O . ALA A 1 189 ? 2.274 31.7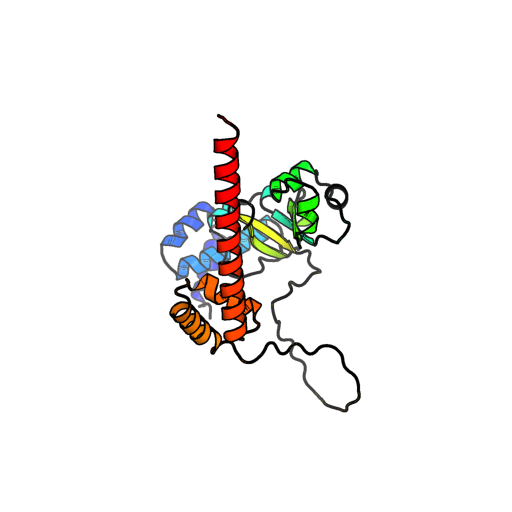46 3.546 1.00 79.31 189 ALA A O 1
ATOM 1429 N N . LEU A 1 190 ? 0.917 32.957 2.231 1.00 82.50 190 LEU A N 1
ATOM 1430 C CA . LEU A 1 190 ? 1.212 34.231 2.890 1.00 82.50 190 LEU A CA 1
ATOM 1431 C C . LEU A 1 190 ? 0.599 34.288 4.296 1.00 82.50 190 LEU A C 1
ATOM 1433 O O . LEU A 1 190 ? 1.255 34.748 5.227 1.00 82.50 190 LEU A O 1
ATOM 1437 N N . LEU A 1 191 ? -0.616 33.758 4.471 1.00 85.12 191 LEU A N 1
ATOM 1438 C CA . LEU A 1 191 ? -1.255 33.634 5.785 1.00 85.12 191 LEU A CA 1
ATOM 1439 C C . LEU A 1 191 ? -0.469 32.702 6.717 1.00 85.12 191 LEU A C 1
ATOM 1441 O O . LEU A 1 191 ? -0.245 33.052 7.872 1.00 85.12 191 LEU A O 1
ATOM 1445 N N . GLN A 1 192 ? 0.033 31.572 6.212 1.00 88.12 192 GLN A N 1
ATOM 1446 C CA . GLN A 1 192 ? 0.913 30.678 6.969 1.00 88.12 192 GLN A CA 1
ATOM 1447 C C . GLN A 1 192 ? 2.211 31.379 7.387 1.00 88.12 192 GLN A C 1
ATOM 1449 O O . GLN A 1 192 ? 2.602 31.290 8.548 1.00 88.12 192 GLN A O 1
ATOM 1454 N N . GLN A 1 193 ? 2.858 32.122 6.481 1.00 88.44 193 GLN A N 1
ATOM 1455 C CA . GLN A 1 193 ? 4.083 32.863 6.799 1.00 88.44 193 GLN A CA 1
ATOM 1456 C C . GLN A 1 193 ? 3.838 33.988 7.820 1.00 88.44 193 GLN A C 1
ATOM 1458 O O . GLN A 1 193 ? 4.684 34.240 8.681 1.00 88.44 193 GLN A O 1
ATOM 1463 N N . MET A 1 194 ? 2.686 34.662 7.747 1.00 87.06 194 MET A N 1
ATOM 1464 C CA . MET A 1 194 ? 2.263 35.635 8.758 1.00 87.06 194 MET A CA 1
ATOM 1465 C C . MET A 1 194 ? 2.084 34.959 10.119 1.00 87.06 194 MET A C 1
ATOM 1467 O O . MET A 1 194 ? 2.660 35.429 11.098 1.00 87.06 194 MET A O 1
ATOM 1471 N N . LEU A 1 195 ? 1.372 33.829 10.169 1.00 89.44 195 LEU A N 1
ATOM 1472 C CA . LEU A 1 195 ? 1.087 33.109 11.410 1.00 89.44 195 LEU A CA 1
ATOM 1473 C C . LEU A 1 195 ? 2.368 32.589 12.085 1.00 89.44 195 LEU A C 1
ATOM 1475 O O . LEU A 1 195 ? 2.539 32.748 13.295 1.00 89.44 195 LEU A O 1
ATOM 1479 N N . GLN A 1 196 ? 3.300 32.050 11.288 1.00 93.19 196 GLN A N 1
ATOM 1480 C CA . GLN A 1 196 ? 4.633 31.628 11.738 1.00 93.19 196 GLN A CA 1
ATOM 1481 C C . GLN A 1 196 ? 5.382 32.775 12.418 1.00 93.19 196 GLN A C 1
ATOM 1483 O O . GLN A 1 196 ? 5.941 32.598 13.497 1.00 93.19 196 GLN A O 1
ATOM 1488 N N . LYS A 1 197 ? 5.363 33.972 11.818 1.00 89.69 197 LYS A N 1
ATOM 1489 C CA . LYS A 1 197 ? 6.036 35.154 12.374 1.00 89.69 197 LYS A CA 1
ATOM 1490 C C . LYS A 1 197 ? 5.353 35.683 13.633 1.00 89.69 197 LYS A C 1
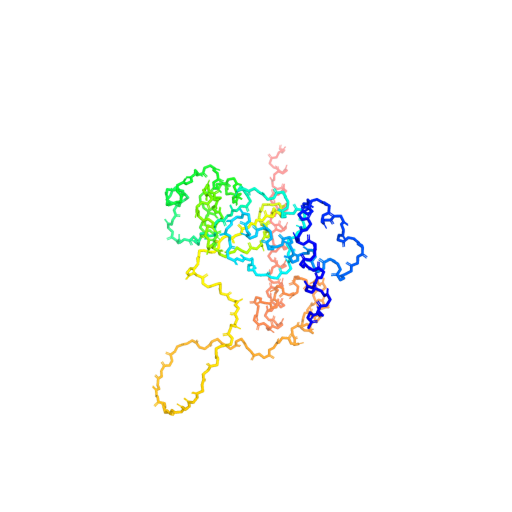ATOM 1492 O O . LYS A 1 197 ? 6.047 36.068 14.567 1.00 89.69 197 LYS A O 1
ATOM 1497 N N . THR A 1 198 ? 4.020 35.709 13.677 1.00 89.75 198 THR A N 1
ATOM 1498 C CA . THR A 1 198 ? 3.276 36.267 14.820 1.00 89.75 198 THR A CA 1
ATOM 1499 C C . THR A 1 198 ? 3.303 35.374 16.050 1.00 89.75 198 THR A C 1
ATOM 1501 O O . THR A 1 198 ? 3.315 35.882 17.167 1.00 89.75 198 THR A O 1
ATOM 1504 N N . LEU A 1 199 ? 3.286 34.054 15.856 1.00 87.06 199 LEU A N 1
ATOM 1505 C CA . LEU A 1 199 ? 3.212 33.093 16.954 1.00 87.06 199 LEU A CA 1
ATOM 1506 C C . LEU A 1 199 ? 4.555 32.401 17.238 1.00 87.06 199 LEU A C 1
ATOM 1508 O O . LEU A 1 199 ? 4.646 31.662 18.215 1.00 87.06 199 LEU A O 1
ATOM 1512 N N . ALA A 1 200 ? 5.581 32.654 16.415 1.00 89.81 200 ALA A N 1
ATOM 1513 C CA . ALA A 1 200 ? 6.878 31.972 16.448 1.00 89.81 200 ALA A CA 1
ATOM 1514 C C . ALA A 1 200 ? 6.734 30.436 16.413 1.00 89.81 200 ALA A C 1
ATOM 1516 O O . ALA A 1 200 ? 7.377 29.715 17.174 1.00 89.81 200 ALA A O 1
ATOM 1517 N N . ILE A 1 201 ? 5.851 29.954 15.535 1.00 89.44 201 ILE A N 1
ATOM 1518 C CA . ILE A 1 201 ? 5.516 28.537 15.344 1.00 89.44 201 ILE A CA 1
ATOM 1519 C C . ILE A 1 201 ? 6.108 28.043 14.013 1.00 89.44 201 ILE A C 1
ATOM 1521 O O . ILE A 1 201 ? 6.323 28.829 13.088 1.00 89.44 201 ILE A O 1
ATOM 1525 N N . ASP A 1 202 ? 6.352 26.738 13.897 1.00 91.88 202 ASP A N 1
ATOM 1526 C CA . ASP A 1 202 ? 6.745 26.076 12.655 1.00 91.88 202 ASP A CA 1
ATOM 1527 C C . ASP A 1 202 ? 5.651 26.096 11.564 1.00 91.88 202 ASP A C 1
ATOM 1529 O O . ASP A 1 202 ? 4.464 26.341 11.798 1.00 91.88 202 ASP A O 1
ATOM 1533 N N . ALA A 1 203 ? 6.065 25.822 10.325 1.00 86.88 203 ALA A N 1
ATOM 1534 C CA . ALA A 1 203 ? 5.191 25.923 9.163 1.00 86.88 203 ALA A CA 1
ATOM 1535 C C . ALA A 1 203 ? 4.044 24.907 9.147 1.00 86.88 203 ALA A C 1
ATOM 1537 O O . ALA A 1 203 ? 2.954 25.234 8.672 1.00 86.88 203 ALA A O 1
ATOM 1538 N N . ALA A 1 204 ? 4.270 23.704 9.676 1.00 87.50 204 ALA A N 1
ATOM 1539 C CA . ALA A 1 204 ? 3.262 22.653 9.681 1.00 87.50 204 ALA A CA 1
ATOM 1540 C C . ALA A 1 204 ? 2.157 22.973 10.692 1.00 87.50 204 ALA A C 1
ATOM 1542 O O . ALA A 1 204 ? 0.976 22.951 10.345 1.00 87.50 204 ALA A O 1
ATOM 1543 N N . THR A 1 205 ? 2.535 23.369 11.908 1.00 89.81 205 THR A N 1
ATOM 1544 C CA . THR A 1 205 ? 1.573 23.752 12.948 1.00 89.81 205 THR A CA 1
ATOM 1545 C C . THR A 1 205 ? 0.791 25.013 12.561 1.00 89.81 205 THR A C 1
ATOM 1547 O O . THR A 1 205 ? -0.421 25.069 12.761 1.00 89.81 205 THR A O 1
ATOM 1550 N N . ALA A 1 206 ? 1.431 26.002 11.925 1.00 90.31 206 ALA A N 1
ATOM 1551 C CA . ALA A 1 206 ? 0.723 27.158 11.368 1.00 90.31 206 ALA A CA 1
ATOM 1552 C C . ALA A 1 206 ? -0.304 26.759 10.290 1.00 90.31 206 ALA A C 1
ATOM 1554 O O . ALA A 1 206 ? -1.409 27.301 10.251 1.00 90.31 206 ALA A O 1
ATOM 1555 N N . GLY A 1 207 ? 0.043 25.791 9.434 1.00 88.94 207 GLY A N 1
ATOM 1556 C CA . GLY A 1 207 ? -0.867 25.228 8.437 1.00 88.94 207 GLY A CA 1
ATOM 1557 C C . GLY A 1 207 ? -2.074 24.525 9.057 1.00 88.94 207 GLY A C 1
ATOM 1558 O O . GLY A 1 207 ? -3.193 24.728 8.590 1.00 88.94 207 GLY A O 1
ATOM 1559 N N . TYR A 1 208 ? -1.862 23.775 10.140 1.00 90.75 208 TYR A N 1
ATOM 1560 C CA . TYR A 1 208 ? -2.923 23.092 10.877 1.00 90.75 208 TYR A CA 1
ATOM 1561 C C . TYR A 1 208 ? -3.971 24.074 11.418 1.00 90.75 208 TYR A C 1
ATOM 1563 O O . TYR A 1 208 ? -5.144 23.958 11.066 1.00 90.75 208 TYR A O 1
ATOM 1571 N N . TYR A 1 209 ? -3.566 25.093 12.185 1.00 90.88 209 TYR A N 1
ATOM 1572 C CA . TYR A 1 209 ? -4.524 26.056 12.751 1.00 90.88 209 TYR A CA 1
ATOM 1573 C C . TYR A 1 209 ? -5.245 26.877 11.681 1.00 90.88 209 TYR A C 1
ATOM 1575 O O . TYR A 1 209 ? -6.412 27.213 11.854 1.00 90.88 209 TYR A O 1
ATOM 1583 N N . LEU A 1 210 ? -4.583 27.170 10.559 1.00 89.06 210 LEU A N 1
ATOM 1584 C CA . LEU A 1 210 ? -5.222 27.867 9.447 1.00 89.06 210 LEU A CA 1
ATOM 1585 C C . LEU A 1 210 ? -6.259 26.984 8.733 1.00 89.06 210 LEU A C 1
ATOM 1587 O O . LEU A 1 210 ? -7.310 27.486 8.345 1.00 89.06 210 LEU A O 1
ATOM 1591 N N . SER A 1 211 ? -5.988 25.680 8.591 1.00 86.06 211 SER A N 1
ATOM 1592 C CA . SER A 1 211 ? -6.953 24.717 8.043 1.00 86.06 211 SER A CA 1
ATOM 1593 C C . SER A 1 211 ? -8.135 24.454 8.972 1.00 86.06 211 SER A C 1
ATOM 1595 O O . SER A 1 211 ? -9.250 24.308 8.495 1.00 86.06 211 SER A O 1
ATOM 1597 N N . ALA A 1 212 ? -7.913 24.447 10.289 1.00 86.25 212 ALA A N 1
ATOM 1598 C CA . ALA A 1 212 ? -8.979 24.266 11.271 1.00 86.25 212 ALA A CA 1
ATOM 1599 C C . ALA A 1 212 ? -9.903 25.492 11.371 1.00 86.25 212 ALA A C 1
ATOM 1601 O O . ALA A 1 212 ? -11.040 25.373 11.815 1.00 86.25 212 ALA A O 1
ATOM 1602 N N . ALA A 1 213 ? -9.406 26.665 10.971 1.00 85.56 213 ALA A N 1
ATOM 1603 C CA . ALA A 1 213 ? -10.118 27.937 11.003 1.00 85.56 213 ALA A CA 1
ATOM 1604 C C . ALA A 1 213 ? -10.653 28.374 9.625 1.00 85.56 213 ALA A C 1
ATOM 1606 O O . ALA A 1 213 ? -10.911 29.561 9.438 1.00 85.56 213 ALA A O 1
ATOM 1607 N N . ASP A 1 214 ? -10.748 27.462 8.648 1.00 82.88 214 ASP A N 1
ATOM 1608 C CA . ASP A 1 214 ? -11.242 27.730 7.285 1.00 82.88 214 ASP A CA 1
ATOM 1609 C C . ASP A 1 214 ? -10.613 28.970 6.605 1.00 82.88 214 ASP A C 1
ATOM 1611 O O . ASP A 1 214 ? -11.225 29.640 5.774 1.00 82.88 214 ASP A O 1
ATOM 1615 N N . GLY A 1 215 ? -9.347 29.272 6.927 1.00 77.88 215 GLY A N 1
ATOM 1616 C CA . GLY A 1 215 ? -8.602 30.400 6.358 1.00 77.88 215 GLY A CA 1
ATOM 1617 C C . GLY A 1 215 ? -8.693 31.726 7.125 1.00 77.88 215 GLY A C 1
ATOM 1618 O O . GLY A 1 215 ? -8.054 32.691 6.699 1.00 77.88 215 GLY A O 1
ATOM 1619 N N . ASP A 1 216 ? -9.391 31.790 8.264 1.00 86.94 216 ASP A N 1
ATOM 1620 C CA . ASP A 1 216 ? -9.461 32.993 9.101 1.00 86.94 216 ASP A CA 1
ATOM 1621 C C . ASP A 1 216 ? -8.270 33.092 10.083 1.00 86.94 216 ASP A C 1
ATOM 1623 O O . ASP A 1 216 ? -8.191 32.353 11.073 1.00 86.94 216 ASP A O 1
ATOM 1627 N N . PRO A 1 217 ? -7.338 34.056 9.908 1.00 84.19 217 PRO A N 1
ATOM 1628 C CA . PRO A 1 217 ? -6.111 34.116 10.709 1.00 84.19 217 PRO A CA 1
ATOM 1629 C C . PRO A 1 217 ? -6.362 34.484 12.177 1.00 84.19 217 PRO A C 1
ATOM 1631 O O . PRO A 1 217 ? -5.595 34.101 13.057 1.00 84.19 217 PRO A O 1
ATOM 1634 N N . ARG A 1 218 ? -7.435 35.229 12.470 1.00 87.19 218 ARG A N 1
ATOM 1635 C CA . ARG A 1 218 ? -7.779 35.621 13.846 1.00 87.19 218 ARG A CA 1
ATOM 1636 C C . ARG A 1 218 ? -8.288 34.435 14.658 1.00 87.19 218 ARG A C 1
ATOM 1638 O O . ARG A 1 218 ? -7.847 34.269 15.790 1.00 87.19 218 ARG A O 1
ATOM 1645 N N . ALA A 1 219 ? -9.152 33.616 14.060 1.00 88.69 219 ALA A N 1
ATOM 1646 C CA . ALA A 1 219 ? -9.662 32.399 14.682 1.00 88.69 219 ALA A CA 1
ATOM 1647 C C . ALA A 1 219 ? -8.532 31.381 14.930 1.00 88.69 219 ALA A C 1
ATOM 1649 O O . ALA A 1 219 ? -8.454 30.785 16.004 1.00 88.69 219 ALA A O 1
ATOM 1650 N N . ALA A 1 220 ? -7.585 31.268 13.991 1.00 90.19 220 ALA A N 1
ATOM 1651 C CA . ALA A 1 220 ? -6.385 30.449 14.161 1.00 90.19 220 ALA A CA 1
ATOM 1652 C C . ALA A 1 220 ? -5.511 30.907 15.350 1.00 90.19 220 ALA A C 1
ATOM 1654 O O . ALA A 1 220 ? -5.057 30.088 16.149 1.00 90.19 220 ALA A O 1
ATOM 1655 N N . ILE A 1 221 ? -5.299 32.222 15.508 1.00 91.19 221 ILE A N 1
ATOM 1656 C CA . ILE A 1 221 ? -4.532 32.783 16.634 1.00 91.19 221 ILE A CA 1
ATOM 1657 C C . ILE A 1 221 ? -5.238 32.535 17.972 1.00 91.19 221 ILE A C 1
ATOM 1659 O O . ILE A 1 221 ? -4.574 32.181 18.948 1.00 91.19 221 ILE A O 1
ATOM 1663 N N . THR A 1 222 ? -6.560 32.718 18.043 1.00 93.88 222 THR A N 1
ATOM 1664 C CA . THR A 1 222 ? -7.314 32.500 19.287 1.00 93.88 222 THR A CA 1
ATOM 1665 C C . THR A 1 222 ? -7.274 31.040 19.719 1.00 93.88 222 THR A C 1
ATOM 1667 O O . THR A 1 222 ? -6.987 30.780 20.885 1.00 93.88 222 THR A O 1
ATOM 1670 N N . ALA A 1 223 ? -7.445 30.102 18.781 1.00 90.81 223 ALA A N 1
ATOM 1671 C CA . ALA A 1 223 ? -7.359 28.669 19.060 1.00 90.81 223 ALA A CA 1
ATOM 1672 C C . ALA A 1 223 ? -5.979 28.283 19.622 1.00 90.81 223 ALA A C 1
ATOM 1674 O O . ALA A 1 223 ? -5.884 27.655 20.675 1.00 90.81 223 ALA A O 1
ATOM 1675 N N . TYR A 1 224 ? -4.894 28.762 19.002 1.00 93.69 224 TYR A N 1
ATOM 1676 C CA . TYR A 1 224 ? -3.543 28.515 19.514 1.00 93.69 224 TYR A CA 1
ATOM 1677 C C . TYR A 1 224 ? -3.323 29.093 20.924 1.00 93.69 224 TYR A C 1
ATOM 1679 O O . TYR A 1 224 ? -2.700 28.465 21.782 1.00 93.69 224 TYR A O 1
ATOM 1687 N N . GLN A 1 225 ? -3.823 30.302 21.194 1.00 92.81 225 GLN A N 1
ATOM 1688 C CA . GLN A 1 225 ? -3.690 30.919 22.517 1.00 92.81 225 GLN A CA 1
ATOM 1689 C C . GLN A 1 225 ? -4.461 30.157 23.601 1.00 92.81 225 GLN A C 1
ATOM 1691 O O . GLN A 1 225 ? -4.007 30.102 24.748 1.00 92.81 225 GLN A O 1
ATOM 1696 N N . GLU A 1 226 ? -5.615 29.586 23.267 1.00 93.06 226 GLU A N 1
ATOM 1697 C CA . GLU A 1 226 ? -6.399 28.747 24.174 1.00 93.06 226 GLU A CA 1
ATOM 1698 C C . GLU A 1 226 ? -5.662 27.455 24.524 1.00 93.06 226 GLU A C 1
ATOM 1700 O O . GLU A 1 226 ? -5.540 27.137 25.713 1.00 93.06 226 GLU A O 1
ATOM 1705 N N . ASP A 1 227 ? -5.060 26.798 23.534 1.00 92.12 227 ASP A N 1
ATOM 1706 C CA . ASP A 1 227 ? -4.250 25.597 23.750 1.00 92.12 227 ASP A CA 1
ATOM 1707 C C . ASP A 1 227 ? -3.039 25.890 24.645 1.00 92.12 227 ASP A C 1
ATOM 1709 O O . ASP A 1 227 ? -2.798 25.190 25.632 1.00 92.12 227 ASP A O 1
ATOM 1713 N N . GLN A 1 228 ? -2.339 27.009 24.424 1.00 92.19 228 GLN A N 1
ATOM 1714 C CA . GLN A 1 228 ? -1.231 27.421 25.296 1.00 92.19 228 GLN A CA 1
ATOM 1715 C C . GLN A 1 228 ? -1.676 27.707 26.740 1.00 92.19 228 GLN A C 1
ATOM 1717 O O . GLN A 1 228 ? -0.965 27.389 27.705 1.00 92.19 228 GLN A O 1
ATOM 1722 N N . ARG A 1 229 ? -2.863 28.303 26.925 1.00 92.19 229 ARG A N 1
ATOM 1723 C CA . ARG A 1 229 ? -3.446 28.533 28.260 1.00 92.19 229 ARG A CA 1
ATOM 1724 C C . ARG A 1 229 ? -3.794 27.213 28.936 1.00 92.19 229 ARG A C 1
ATOM 1726 O O . ARG A 1 229 ? -3.530 27.056 30.135 1.00 92.19 229 ARG A O 1
ATOM 1733 N N . TRP A 1 230 ? -4.360 26.272 28.187 1.00 90.12 230 TRP A N 1
ATOM 1734 C CA . TRP A 1 230 ? -4.683 24.941 28.680 1.00 90.12 230 TRP A CA 1
ATOM 1735 C C . TRP A 1 230 ? -3.418 24.184 29.099 1.00 90.12 230 TRP A C 1
ATOM 1737 O O . TRP A 1 230 ? -3.344 23.699 30.231 1.00 90.12 230 TRP A O 1
ATOM 1747 N N . ASP A 1 231 ? -2.370 24.209 28.279 1.00 90.31 231 ASP A N 1
ATOM 1748 C CA . ASP A 1 231 ? -1.076 23.599 28.588 1.00 90.31 231 ASP A CA 1
ATOM 1749 C C . ASP A 1 231 ? -0.423 24.207 29.830 1.00 90.31 231 ASP A C 1
ATOM 1751 O O . ASP A 1 231 ? 0.117 23.499 30.688 1.00 90.31 231 ASP A O 1
ATOM 1755 N N . ALA A 1 232 ? -0.484 25.531 29.984 1.00 90.94 232 ALA A N 1
ATOM 1756 C CA . ALA A 1 232 ? 0.005 26.201 31.184 1.00 90.94 232 ALA A CA 1
ATOM 1757 C C . ALA A 1 232 ? -0.774 25.771 32.439 1.00 90.94 232 ALA A C 1
ATOM 1759 O O . ALA A 1 232 ? -0.165 25.512 33.488 1.00 90.94 232 ALA A O 1
ATOM 1760 N N . LYS A 1 233 ? -2.106 25.653 32.340 1.00 92.31 233 LYS A N 1
ATOM 1761 C CA . LYS A 1 233 ? -2.970 25.158 33.423 1.00 92.31 233 LYS A CA 1
ATOM 1762 C C . LYS A 1 233 ? -2.626 23.711 33.778 1.00 92.31 233 LYS A C 1
ATOM 1764 O O . LYS A 1 233 ? -2.425 23.410 34.956 1.00 92.31 233 LYS A O 1
ATOM 1769 N N . MET A 1 234 ? -2.461 22.843 32.782 1.00 89.44 234 MET A N 1
ATOM 1770 C CA . MET A 1 234 ? -2.107 21.437 32.984 1.00 89.44 234 MET A CA 1
ATOM 1771 C C . MET A 1 234 ? -0.715 21.268 33.593 1.00 89.44 234 MET A C 1
ATOM 1773 O O . MET A 1 234 ? -0.542 20.474 34.520 1.00 89.44 234 MET A O 1
ATOM 1777 N N . ARG A 1 235 ? 0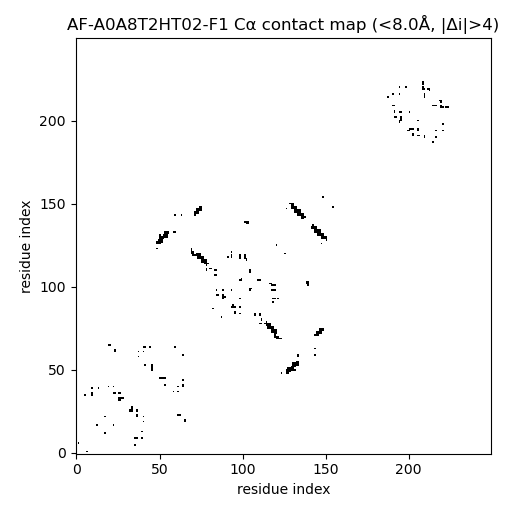.272 22.074 33.185 1.00 88.56 235 ARG A N 1
ATOM 1778 C CA . ARG A 1 235 ? 1.605 22.086 33.815 1.00 88.56 235 ARG A CA 1
ATOM 1779 C C . ARG A 1 235 ? 1.564 22.524 35.278 1.00 88.56 235 ARG A C 1
ATOM 1781 O O . ARG A 1 235 ? 2.328 22.004 36.092 1.00 88.56 235 ARG A O 1
ATOM 1788 N N . ARG A 1 236 ? 0.703 23.478 35.650 1.00 87.75 236 ARG A N 1
ATOM 1789 C CA . ARG A 1 236 ? 0.504 23.853 37.066 1.00 87.75 236 ARG A CA 1
ATOM 1790 C C . ARG A 1 236 ? -0.143 22.717 37.855 1.00 87.75 236 ARG A C 1
ATOM 1792 O O . ARG A 1 236 ? 0.331 22.409 38.944 1.00 87.75 236 ARG A O 1
ATOM 1799 N N . LEU A 1 237 ? -1.159 22.067 37.289 1.00 86.81 237 LEU A N 1
ATOM 1800 C CA . LEU A 1 237 ? -1.851 20.953 37.935 1.00 86.81 237 LEU A CA 1
ATOM 1801 C C . LEU A 1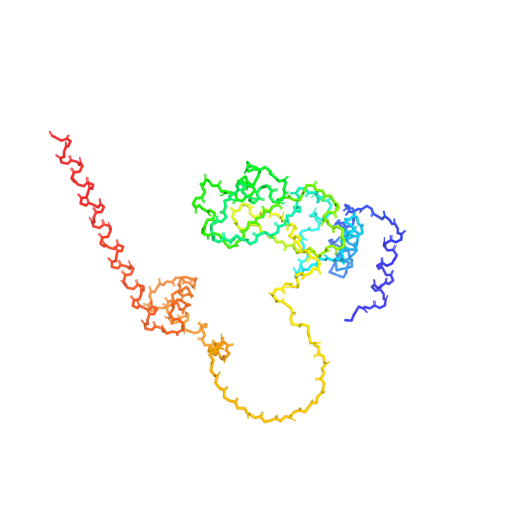 237 ? -0.926 19.744 38.152 1.00 86.81 237 LEU A C 1
ATOM 1803 O O . LEU A 1 237 ? -0.903 19.168 39.234 1.00 86.81 237 LEU A O 1
ATOM 1807 N N . ARG A 1 238 ? -0.093 19.395 37.163 1.00 84.38 238 ARG A N 1
ATOM 1808 C CA . ARG A 1 238 ? 0.906 18.321 37.309 1.00 84.38 238 ARG A CA 1
ATOM 1809 C C . ARG A 1 238 ? 1.927 18.631 38.407 1.00 84.38 238 ARG A C 1
ATOM 1811 O O . ARG A 1 238 ? 2.260 17.745 39.189 1.00 84.38 238 ARG A O 1
ATOM 1818 N N . ARG A 1 239 ? 2.380 19.887 38.513 1.00 81.19 239 ARG A N 1
ATOM 1819 C CA . ARG A 1 239 ? 3.296 20.323 39.583 1.00 81.19 239 ARG A CA 1
ATOM 1820 C C . ARG A 1 239 ? 2.653 20.259 40.970 1.00 81.19 239 ARG A C 1
ATOM 1822 O O . ARG A 1 239 ? 3.289 19.765 41.896 1.00 81.19 239 ARG A O 1
ATOM 1829 N N . SER A 1 240 ? 1.399 20.690 41.119 1.00 78.75 240 SER A N 1
ATOM 1830 C CA . SER A 1 240 ? 0.707 20.628 42.416 1.00 78.75 240 SER A CA 1
ATOM 1831 C C . SER A 1 240 ? 0.427 19.189 42.862 1.00 78.75 240 SER A C 1
ATOM 1833 O O . SER A 1 240 ? 0.573 18.871 44.042 1.00 78.75 240 SER A O 1
ATOM 1835 N N . LEU A 1 241 ? 0.100 18.293 41.926 1.00 73.75 241 LEU A N 1
ATOM 1836 C CA . LEU A 1 241 ? -0.051 16.861 42.196 1.00 73.75 241 LEU A CA 1
ATOM 1837 C C . LEU A 1 241 ? 1.284 16.189 42.558 1.00 73.75 241 LEU A C 1
ATOM 1839 O O . LEU A 1 241 ? 1.304 15.317 43.423 1.00 73.75 241 LEU A O 1
ATOM 1843 N N . GLY A 1 242 ? 2.392 16.609 41.940 1.00 68.94 242 GLY A N 1
ATOM 1844 C CA . GLY A 1 242 ? 3.739 16.154 42.298 1.00 68.94 242 GLY A CA 1
ATOM 1845 C C . GLY A 1 242 ? 4.160 16.585 43.707 1.00 68.94 242 GLY A C 1
ATOM 1846 O O . GLY A 1 242 ? 4.648 15.760 44.475 1.00 68.94 242 GLY A O 1
ATOM 1847 N N . SER A 1 243 ? 3.887 17.836 44.091 1.00 60.91 243 SER A N 1
ATOM 1848 C CA . SER A 1 243 ? 4.211 18.354 45.431 1.00 60.91 243 SER A CA 1
ATOM 1849 C C . SER A 1 243 ? 3.432 17.635 46.540 1.00 60.91 243 SER A C 1
ATOM 1851 O O . SER A 1 243 ? 4.011 17.244 47.550 1.00 60.91 243 SER A O 1
ATOM 1853 N N . LYS A 1 244 ? 2.138 17.351 46.319 1.00 59.59 244 LYS A N 1
ATOM 1854 C CA . LYS A 1 244 ? 1.302 16.598 47.276 1.00 59.59 244 LYS A CA 1
ATOM 1855 C C . LYS A 1 244 ? 1.755 15.148 47.481 1.00 59.59 244 LYS A C 1
ATOM 1857 O O . LYS A 1 244 ? 1.459 14.567 48.521 1.00 59.59 244 LYS A O 1
ATOM 1862 N N . LYS A 1 245 ? 2.448 14.547 46.504 1.00 58.50 245 LYS A N 1
ATOM 1863 C CA . LYS A 1 245 ? 3.027 13.202 46.653 1.00 58.50 245 LYS A CA 1
ATOM 1864 C C . LYS A 1 245 ? 4.261 13.199 47.555 1.00 58.50 245 LYS A C 1
ATOM 1866 O O . LYS A 1 245 ? 4.425 12.250 48.307 1.00 58.50 245 LYS A O 1
ATOM 1871 N N . HIS A 1 246 ? 5.095 14.241 47.516 1.00 55.31 246 HIS A N 1
ATOM 1872 C CA . HIS A 1 246 ? 6.249 14.343 48.418 1.00 55.31 246 HIS A CA 1
ATOM 1873 C C . HIS A 1 246 ? 5.858 14.664 49.861 1.00 55.31 246 HIS A C 1
ATOM 1875 O O . HIS A 1 246 ? 6.495 14.165 50.782 1.00 55.31 246 HIS A O 1
ATOM 1881 N N . GLU A 1 247 ? 4.783 15.420 50.069 1.00 56.59 247 GLU A N 1
ATOM 1882 C CA . GLU A 1 247 ? 4.315 15.780 51.412 1.00 56.59 247 GLU A CA 1
ATOM 1883 C C . GLU A 1 247 ? 3.574 14.640 52.131 1.00 56.59 247 GLU A C 1
ATOM 1885 O O . GLU A 1 247 ? 3.541 14.606 53.352 1.00 56.59 247 GLU A O 1
ATOM 1890 N N . LYS A 1 248 ? 3.047 13.655 51.390 1.00 54.03 248 LYS A N 1
ATOM 1891 C CA . LYS A 1 248 ? 2.461 12.419 51.947 1.00 54.03 248 LYS A CA 1
ATOM 1892 C C . LYS A 1 248 ? 3.482 11.321 52.294 1.00 54.03 248 LYS A C 1
ATOM 1894 O O . LYS A 1 248 ? 3.076 10.288 52.814 1.00 54.03 248 LYS A O 1
ATOM 1899 N N . CYS A 1 249 ? 4.764 11.505 51.966 1.00 52.25 249 CYS A N 1
ATOM 1900 C CA . CYS A 1 249 ? 5.839 10.532 52.220 1.00 52.25 249 CYS A CA 1
ATOM 1901 C C . CYS A 1 249 ? 6.781 10.937 53.373 1.00 52.25 249 CYS A C 1
ATOM 1903 O O . CYS A 1 249 ? 7.858 10.356 53.499 1.00 52.25 249 CYS A O 1
ATOM 1905 N N . LYS A 1 250 ? 6.391 11.914 54.197 1.00 45.00 250 LYS A N 1
ATOM 1906 C CA . LYS A 1 250 ? 6.984 12.202 55.510 1.00 45.00 250 LYS A CA 1
ATOM 1907 C C . LYS A 1 250 ? 5.959 11.902 56.592 1.00 45.00 250 LYS A C 1
ATOM 1909 O O . LYS A 1 250 ? 6.405 11.485 57.678 1.00 45.00 250 LYS A O 1
#

Foldseek 3Di:
DQDPVLVVVLVVVVVVVDDLVVLLVQLPVDPSSVVSSLVSLQVVLCVVLQAPGEDDDDDDRSVCSVPDDLQQEWEKDFQDPPDFLVNVCVVLVHDSVVQCVQQVPPDRVVSNVDGIGIHRDDDSVQRNHWYWYWDQDPRPDRRIHTYTDGPPDDDPDDDDDDDDDDDDDDDDDDDDDDDPPDDCPVVLVVLLVVLCVVVVDDSVLSSVLCVVVVNDSVSSVVVVVVVVVVVVVVVVVVVVVVVVVVVVVD

Sequence (250 aa):
MESLDDFVLKKIIDSVEIETNLLIELRCFGTRLKTIIDAILRDRFCLRWNICGIAGGSPPSPTAFSTCRLCNFYLGHPVVSGESLSSIALKHQTDVSTLRRVNNIISDHTLVSRTEIFVPVQNESTLQGCNVSFQYHSAAHNRPMFVVHPAGVSAPGDGTAISDSASSDSASAAAIASTPASKYHKSNALLQQMLQKTLAIDAATAGYYLSAADGDPRAAITAYQEDQRWDAKMRRLRRSLGSKKHEKCK